Protein AF-A0A5Q2N344-F1 (afdb_monomer_lite)

Sequence (225 aa):
MRTYIKLLSLVVSLCLLLSFVGPSFAASVETHYIDGKVIKTEVLVDNESVRKVKVTENNEKTVITTYDKTSGNLEILETDNQTAEIKITNLNVQSGESTSIGVQSSFLHKEGLFFDGSYIISGSYWQIYNSNDQRKFLTLTTSNSTNLNNFKTAIDNMVERERSAIAAGGTTIVSTVVALFTTPPGLSVLLSTVTALGGTVTTGIILWNAYDYQKEADYYWGQAR

Structure (mmCIF, N/CA/C/O backbone):
data_AF-A0A5Q2N344-F1
#
_entry.id   AF-A0A5Q2N344-F1
#
loop_
_atom_site.group_PDB
_atom_site.id
_atom_site.type_symbol
_atom_site.label_atom_id
_atom_site.label_alt_id
_atom_site.label_comp_id
_atom_site.label_asym_id
_atom_site.label_entity_id
_atom_site.label_seq_id
_atom_site.pdbx_PDB_ins_code
_atom_site.Cartn_x
_atom_site.Cartn_y
_atom_site.Cartn_z
_atom_site.occupancy
_atom_site.B_iso_or_equiv
_atom_site.auth_seq_id
_atom_site.auth_comp_id
_atom_site.auth_asym_id
_atom_site.auth_atom_id
_atom_site.pdbx_PDB_model_num
ATOM 1 N N . MET A 1 1 ? 48.547 11.478 5.077 1.00 46.31 1 MET A N 1
ATOM 2 C CA . MET A 1 1 ? 47.938 12.489 4.174 1.00 46.31 1 MET A CA 1
ATOM 3 C C . MET A 1 1 ? 47.842 12.036 2.712 1.00 46.31 1 MET A C 1
ATOM 5 O O . MET A 1 1 ? 46.791 12.214 2.118 1.00 46.31 1 MET A O 1
ATOM 9 N N . ARG A 1 2 ? 48.872 11.391 2.132 1.00 37.91 2 ARG A N 1
ATOM 10 C CA . ARG A 1 2 ? 48.869 10.918 0.725 1.00 37.91 2 ARG A CA 1
ATOM 11 C C . ARG A 1 2 ? 47.814 9.853 0.363 1.00 37.91 2 ARG A C 1
ATOM 13 O O . ARG A 1 2 ? 47.466 9.739 -0.804 1.00 37.91 2 ARG A O 1
ATOM 20 N N . THR A 1 3 ? 47.303 9.084 1.324 1.00 39.47 3 THR A N 1
ATOM 21 C CA . THR A 1 3 ? 46.312 8.011 1.094 1.00 39.47 3 THR A CA 1
ATOM 22 C C . THR A 1 3 ? 44.872 8.525 0.992 1.00 39.47 3 THR A C 1
ATOM 24 O O . THR A 1 3 ? 44.122 8.059 0.142 1.00 39.47 3 THR A O 1
ATOM 27 N N . TYR A 1 4 ? 44.506 9.543 1.779 1.00 40.41 4 TYR A N 1
ATOM 28 C CA . TYR A 1 4 ? 43.165 10.148 1.753 1.00 40.41 4 TYR A CA 1
ATOM 29 C C . TYR A 1 4 ? 42.878 10.902 0.445 1.00 40.41 4 TYR A C 1
ATOM 31 O O . TYR A 1 4 ? 41.761 10.865 -0.060 1.00 40.41 4 TYR A O 1
ATOM 39 N N . ILE A 1 5 ? 43.908 11.501 -0.162 1.00 46.94 5 ILE A N 1
ATOM 40 C CA . ILE A 1 5 ? 43.804 12.176 -1.467 1.00 46.94 5 ILE A CA 1
ATOM 41 C C . ILE A 1 5 ? 43.511 11.170 -2.596 1.00 46.94 5 ILE A C 1
ATOM 43 O O . ILE A 1 5 ? 42.770 11.485 -3.524 1.00 46.94 5 ILE A O 1
ATOM 47 N N . LYS A 1 6 ? 44.024 9.933 -2.499 1.00 40.44 6 LYS A N 1
ATOM 48 C CA . LYS A 1 6 ? 43.756 8.872 -3.487 1.00 40.44 6 LYS A CA 1
ATOM 49 C C . LYS A 1 6 ? 42.326 8.327 -3.391 1.00 40.44 6 LYS A C 1
ATOM 51 O O . LYS A 1 6 ? 41.714 8.080 -4.422 1.00 40.44 6 LYS A O 1
ATOM 56 N N . LEU A 1 7 ? 41.783 8.195 -2.178 1.00 46.03 7 LEU A N 1
ATOM 57 C CA . LEU A 1 7 ? 40.389 7.786 -1.952 1.00 46.03 7 LEU A CA 1
ATOM 58 C C . LEU A 1 7 ? 39.394 8.855 -2.422 1.00 46.03 7 LEU A C 1
ATOM 60 O O . LEU A 1 7 ? 38.417 8.526 -3.086 1.00 46.03 7 LEU A O 1
ATOM 64 N N . LEU A 1 8 ? 39.681 10.133 -2.165 1.00 39.06 8 LEU A N 1
ATOM 65 C CA . LEU A 1 8 ? 38.842 11.239 -2.629 1.00 39.06 8 LEU A CA 1
ATOM 66 C C . LEU A 1 8 ? 38.840 11.355 -4.164 1.00 39.06 8 LEU A C 1
ATOM 68 O O . LEU A 1 8 ? 37.792 11.556 -4.766 1.00 39.06 8 LEU A O 1
ATOM 72 N N . SER A 1 9 ? 39.994 11.156 -4.808 1.00 44.50 9 SER A N 1
ATOM 73 C CA . SER A 1 9 ? 40.117 11.141 -6.273 1.00 44.50 9 SER A CA 1
ATOM 74 C C . SER A 1 9 ? 39.372 9.968 -6.926 1.00 44.50 9 SER A C 1
ATOM 76 O O . SER A 1 9 ? 38.828 10.139 -8.019 1.00 44.50 9 SER A O 1
ATOM 78 N N . LEU A 1 10 ? 39.293 8.814 -6.250 1.00 48.88 10 LEU A N 1
ATOM 79 C CA . LEU A 1 10 ? 38.518 7.658 -6.706 1.00 48.88 10 LEU A CA 1
ATOM 80 C C . LEU A 1 10 ? 37.009 7.936 -6.633 1.00 48.88 10 LEU A C 1
ATOM 82 O O . LEU A 1 10 ? 36.296 7.673 -7.595 1.00 48.88 10 LEU A O 1
ATOM 86 N N . VAL A 1 11 ? 36.538 8.526 -5.529 1.00 52.69 11 VAL A N 1
ATOM 87 C CA . VAL A 1 11 ? 35.120 8.883 -5.337 1.00 52.69 11 VAL A CA 1
ATOM 88 C C . VAL A 1 11 ? 34.690 9.977 -6.318 1.00 52.69 11 VAL A C 1
ATOM 90 O O . VAL A 1 11 ? 33.647 9.854 -6.950 1.00 52.69 11 VAL A O 1
ATOM 93 N N . VAL A 1 12 ? 35.516 11.005 -6.531 1.00 51.22 12 VAL A N 1
ATOM 94 C CA . VAL A 1 12 ? 35.211 12.088 -7.484 1.00 51.22 12 VAL A CA 1
ATOM 95 C C . VAL A 1 12 ? 35.264 11.600 -8.940 1.00 51.22 12 VAL A C 1
ATOM 97 O O . VAL A 1 12 ? 34.416 11.998 -9.735 1.00 51.22 12 VAL A O 1
ATOM 100 N N . SER A 1 13 ? 36.181 10.688 -9.293 1.00 48.84 13 SER A N 1
ATOM 101 C CA . SER A 1 13 ? 36.206 10.087 -10.641 1.00 48.84 13 SER A CA 1
ATOM 102 C C . SER A 1 13 ? 35.023 9.146 -10.885 1.00 48.84 13 SER A C 1
ATOM 104 O O . SER A 1 13 ? 34.501 9.111 -11.995 1.00 48.84 13 SER A O 1
ATOM 106 N N . LEU A 1 14 ? 34.560 8.425 -9.858 1.00 42.81 14 LEU A N 1
ATOM 107 C CA . LEU A 1 14 ? 33.366 7.581 -9.948 1.00 42.81 14 LEU A CA 1
ATOM 108 C C . LEU A 1 14 ? 32.094 8.427 -10.140 1.00 42.81 14 LEU A C 1
ATOM 110 O O . LEU A 1 14 ? 31.230 8.054 -10.928 1.00 42.81 14 LEU A O 1
ATOM 114 N N . CYS A 1 15 ? 32.013 9.599 -9.501 1.00 45.88 15 CYS A N 1
ATOM 115 C CA . CYS A 1 15 ? 30.905 10.539 -9.690 1.00 45.88 15 CYS A CA 1
ATOM 116 C C . CYS A 1 15 ? 30.890 11.193 -11.085 1.00 45.88 15 CYS A C 1
ATOM 118 O O . CYS A 1 15 ? 29.814 11.459 -11.616 1.00 45.88 15 CYS A O 1
ATOM 120 N N . LEU A 1 16 ? 32.058 11.432 -11.694 1.00 46.38 16 LEU A N 1
ATOM 121 C CA . LEU A 1 16 ? 32.167 12.055 -13.023 1.00 46.38 16 LEU A CA 1
ATOM 122 C C . LEU A 1 16 ? 31.938 11.075 -14.187 1.00 46.38 16 LEU A C 1
ATOM 124 O O . LEU A 1 16 ? 31.577 11.499 -15.283 1.00 46.38 16 LEU A O 1
ATOM 128 N N . LEU A 1 17 ? 32.093 9.765 -13.964 1.00 42.34 17 LEU A N 1
ATOM 129 C CA . LEU A 1 17 ? 31.757 8.737 -14.961 1.00 42.34 17 LEU A CA 1
ATOM 130 C C . LEU A 1 17 ? 30.244 8.486 -15.084 1.00 42.34 17 LEU A C 1
ATOM 132 O O . LEU A 1 17 ? 29.806 7.904 -16.071 1.00 42.34 17 LEU A O 1
ATOM 136 N N . LEU A 1 18 ? 29.439 8.967 -14.131 1.00 46.75 18 LEU A N 1
ATOM 137 C CA . LEU A 1 18 ? 27.973 8.919 -14.191 1.00 46.75 18 LEU A CA 1
ATOM 138 C C . LEU A 1 18 ? 27.357 10.129 -14.924 1.00 46.75 18 LEU A C 1
ATOM 140 O O . LEU A 1 18 ? 26.142 10.196 -15.079 1.00 46.75 18 LEU A O 1
ATOM 144 N N . SER A 1 19 ? 28.166 11.094 -15.383 1.00 37.16 19 SER A N 1
ATOM 145 C CA . SER A 1 19 ? 27.675 12.372 -15.933 1.00 37.16 19 SER A CA 1
ATOM 146 C C . SER A 1 19 ? 27.419 12.381 -17.448 1.00 37.16 19 SER A C 1
ATOM 148 O O . SER A 1 19 ? 27.020 13.411 -17.983 1.00 37.16 19 SER A O 1
ATOM 150 N N . PHE A 1 20 ? 27.620 11.263 -18.153 1.00 39.72 20 PHE A N 1
ATOM 151 C CA . PHE A 1 20 ? 27.370 11.165 -19.597 1.00 39.72 20 PHE A CA 1
ATOM 152 C C . PHE A 1 20 ? 26.535 9.933 -19.941 1.00 39.72 20 PHE A C 1
ATOM 154 O O . PHE A 1 20 ? 26.976 9.033 -20.650 1.00 39.72 20 PHE A O 1
ATOM 161 N N . VAL A 1 21 ? 25.294 9.916 -19.461 1.00 44.00 21 VAL A N 1
ATOM 162 C CA . VAL A 1 21 ? 24.236 9.116 -20.080 1.00 44.00 21 VAL A CA 1
ATOM 163 C C . VAL A 1 21 ? 23.382 10.105 -20.864 1.00 44.00 21 VAL A C 1
ATOM 165 O O . VAL A 1 21 ? 22.510 10.771 -20.313 1.00 44.00 21 VAL A O 1
ATOM 168 N N . GLY A 1 22 ? 23.687 10.275 -22.154 1.00 42.59 22 GLY A N 1
ATOM 169 C CA . GLY A 1 22 ? 22.697 10.843 -23.071 1.00 42.59 22 GLY A CA 1
ATOM 170 C C . GLY A 1 22 ? 21.424 9.992 -22.987 1.00 42.59 22 GLY A C 1
ATOM 171 O O . GLY A 1 22 ? 21.534 8.795 -22.713 1.00 42.59 22 GLY A O 1
ATOM 172 N N . PRO A 1 23 ? 20.221 10.556 -23.170 1.00 38.75 23 PRO A N 1
ATOM 173 C CA . PRO A 1 23 ? 19.001 9.794 -22.972 1.00 38.75 23 PRO A CA 1
ATOM 174 C C . PRO A 1 23 ? 18.874 8.731 -24.074 1.00 38.75 23 PRO A C 1
ATOM 176 O O . PRO A 1 23 ? 18.391 9.000 -25.171 1.00 38.75 23 PRO A O 1
ATOM 179 N N . SER A 1 24 ? 19.336 7.509 -23.803 1.00 38.34 24 SER A N 1
ATOM 180 C CA . SER A 1 24 ? 18.956 6.345 -24.592 1.00 38.34 24 SER A CA 1
ATOM 181 C C . SER A 1 24 ? 17.612 5.866 -24.058 1.00 38.34 24 SER A C 1
ATOM 183 O O . SER A 1 24 ? 17.545 5.152 -23.058 1.00 38.34 24 SER A O 1
ATOM 185 N N . PHE A 1 25 ? 16.531 6.288 -24.707 1.00 49.00 25 PHE A N 1
ATOM 186 C CA . PHE A 1 25 ? 15.179 5.802 -24.440 1.00 49.00 25 PHE A CA 1
ATOM 187 C C . PHE A 1 25 ? 15.006 4.396 -25.031 1.00 49.00 25 PHE A C 1
ATOM 189 O O . PHE A 1 25 ? 14.291 4.194 -26.008 1.00 49.00 25 PHE A O 1
ATOM 196 N N . ALA A 1 26 ? 15.719 3.423 -24.472 1.00 39.75 26 ALA A N 1
ATOM 197 C CA . ALA A 1 26 ? 15.373 2.022 -24.631 1.00 39.75 26 ALA A CA 1
ATOM 198 C C . ALA A 1 26 ? 14.472 1.644 -23.454 1.00 39.75 26 ALA A C 1
ATOM 200 O O . ALA A 1 26 ? 14.794 1.979 -22.314 1.00 39.75 26 ALA A O 1
ATOM 201 N N . ALA A 1 27 ? 13.362 0.955 -23.724 1.00 55.66 27 ALA A N 1
ATOM 202 C CA . ALA A 1 27 ? 12.597 0.287 -22.679 1.00 55.66 27 ALA A CA 1
ATOM 203 C C . ALA A 1 27 ? 13.556 -0.648 -21.925 1.00 55.66 27 ALA A C 1
ATOM 205 O O . ALA A 1 27 ? 14.014 -1.656 -22.467 1.00 55.66 27 ALA A O 1
ATOM 206 N N . SER A 1 28 ? 13.950 -0.261 -20.713 1.00 67.12 28 SER A N 1
ATOM 207 C CA . SER A 1 28 ? 14.848 -1.056 -19.887 1.00 67.12 28 SER A CA 1
ATOM 208 C C . SER A 1 28 ? 14.001 -2.038 -19.094 1.00 67.12 28 SER A C 1
ATOM 210 O O . SER A 1 28 ? 13.208 -1.627 -18.244 1.00 67.12 28 SER A O 1
ATOM 212 N N . VAL A 1 29 ? 14.161 -3.326 -19.388 1.00 77.00 29 VAL A N 1
ATOM 213 C CA . VAL A 1 29 ? 13.596 -4.402 -18.576 1.00 77.00 29 VAL A CA 1
ATOM 214 C C . VAL A 1 29 ? 14.667 -4.857 -17.599 1.00 77.00 29 VAL A C 1
ATOM 216 O O . VAL A 1 29 ? 15.696 -5.399 -18.001 1.00 77.00 29 VAL A O 1
ATOM 219 N N . GLU A 1 30 ? 14.414 -4.664 -16.314 1.00 80.00 30 GLU A N 1
ATOM 220 C CA . GLU A 1 30 ? 15.256 -5.175 -15.242 1.00 80.00 30 GLU A CA 1
ATOM 221 C C . GLU A 1 30 ? 14.558 -6.339 -14.548 1.00 80.00 30 GLU A C 1
ATOM 223 O O . GLU A 1 30 ? 13.354 -6.299 -14.297 1.00 80.00 30 GLU A O 1
ATOM 228 N N . THR A 1 31 ? 15.311 -7.395 -14.245 1.00 80.31 31 THR A N 1
ATOM 229 C CA . THR A 1 31 ? 14.807 -8.554 -13.500 1.00 80.31 31 THR A CA 1
ATOM 230 C C . THR A 1 31 ? 15.503 -8.625 -12.152 1.00 80.31 31 THR A C 1
ATOM 232 O O . THR A 1 31 ? 16.729 -8.675 -12.084 1.00 80.31 31 THR A O 1
ATOM 235 N N . HIS A 1 32 ? 14.706 -8.675 -11.094 1.00 77.00 32 HIS A N 1
ATOM 236 C CA . HIS A 1 32 ? 15.136 -8.687 -9.705 1.00 77.00 32 HIS A CA 1
ATOM 237 C C . HIS A 1 32 ? 14.619 -9.952 -9.018 1.00 77.00 32 HIS A C 1
ATOM 239 O O . HIS A 1 32 ? 13.499 -10.391 -9.274 1.00 77.00 32 HIS A O 1
ATOM 245 N N . TYR A 1 33 ? 15.433 -10.537 -8.141 1.00 79.00 33 TYR A N 1
ATOM 246 C CA . TYR A 1 33 ? 15.047 -11.684 -7.317 1.00 79.00 33 TYR A CA 1
ATOM 247 C C . TYR A 1 33 ? 14.907 -11.210 -5.876 1.00 79.00 33 TYR A C 1
ATOM 249 O O . TYR A 1 33 ? 15.901 -10.886 -5.226 1.00 79.00 33 TYR A O 1
ATOM 257 N N . ILE A 1 34 ? 13.671 -11.128 -5.395 1.00 72.06 34 ILE A N 1
ATOM 258 C CA . ILE A 1 34 ? 13.328 -10.538 -4.101 1.00 72.06 34 ILE A CA 1
ATOM 259 C C . ILE A 1 34 ? 12.459 -11.542 -3.354 1.00 72.06 34 ILE A C 1
ATOM 261 O O . ILE A 1 34 ? 11.375 -11.873 -3.815 1.00 72.06 34 ILE A O 1
ATOM 265 N N . ASP A 1 35 ? 12.943 -12.035 -2.213 1.00 72.56 35 ASP A N 1
ATOM 266 C CA . ASP A 1 35 ? 12.193 -12.947 -1.332 1.00 72.56 35 ASP A CA 1
ATOM 267 C C . ASP A 1 35 ? 11.602 -14.177 -2.059 1.00 72.56 35 ASP A C 1
ATOM 269 O O . ASP A 1 35 ? 10.444 -14.549 -1.897 1.00 72.56 35 ASP A O 1
ATOM 273 N N . GLY A 1 36 ? 12.395 -14.780 -2.954 1.00 72.88 36 GLY A N 1
ATOM 274 C CA . GLY A 1 36 ? 11.973 -15.931 -3.764 1.00 72.88 36 GLY A CA 1
ATOM 275 C C . GLY A 1 36 ? 11.044 -15.599 -4.939 1.00 72.88 36 GLY A C 1
ATOM 276 O O . GLY A 1 36 ? 10.730 -16.490 -5.725 1.00 72.88 36 GLY A O 1
ATOM 277 N N . LYS A 1 37 ? 10.649 -14.332 -5.103 1.00 77.75 37 LYS A N 1
ATOM 278 C CA . LYS A 1 37 ? 9.825 -13.838 -6.210 1.00 77.75 37 LYS A CA 1
ATOM 279 C C . LYS A 1 37 ? 10.693 -13.208 -7.300 1.00 77.75 37 LYS A C 1
ATOM 281 O O . LYS A 1 37 ? 11.698 -12.548 -7.023 1.00 77.75 37 LYS A O 1
ATOM 286 N N . VAL A 1 38 ? 10.295 -13.407 -8.552 1.00 83.19 38 VAL A N 1
ATOM 287 C CA . VAL A 1 38 ? 10.906 -12.797 -9.737 1.00 83.19 38 VAL A CA 1
ATOM 288 C C . VAL A 1 38 ? 10.118 -11.552 -10.103 1.00 83.19 38 VAL A C 1
ATOM 290 O O . VAL A 1 38 ? 8.967 -11.641 -10.531 1.00 83.19 38 VAL A O 1
ATOM 293 N N . ILE A 1 39 ? 10.759 -10.396 -9.969 1.00 82.25 39 ILE A N 1
ATOM 294 C CA . ILE A 1 39 ? 10.161 -9.088 -10.220 1.00 82.25 39 ILE A CA 1
ATOM 295 C C . ILE A 1 39 ? 10.779 -8.500 -11.468 1.00 82.25 39 ILE A C 1
ATOM 297 O O . ILE A 1 39 ? 11.980 -8.243 -11.523 1.00 82.25 39 ILE A O 1
ATOM 301 N N . LYS A 1 40 ? 9.952 -8.305 -12.487 1.00 83.50 40 LYS A N 1
ATOM 302 C CA . LYS A 1 40 ? 10.358 -7.649 -13.724 1.00 83.50 40 LYS A CA 1
ATOM 303 C C . LYS A 1 40 ? 9.821 -6.237 -13.727 1.00 83.50 40 LYS A C 1
ATOM 305 O O . LYS A 1 40 ? 8.609 -6.053 -13.660 1.00 83.50 40 LYS A O 1
ATOM 310 N N . THR A 1 41 ? 10.712 -5.270 -13.845 1.00 80.88 41 THR A N 1
ATOM 311 C CA . THR A 1 41 ? 10.364 -3.855 -13.927 1.00 80.88 41 THR A CA 1
ATOM 312 C C . THR A 1 41 ? 10.723 -3.348 -15.308 1.00 80.88 41 THR A C 1
ATOM 314 O O . THR A 1 41 ? 11.836 -3.548 -15.785 1.00 80.88 41 THR A O 1
ATOM 317 N N . GLU A 1 42 ? 9.771 -2.695 -15.953 1.00 83.50 42 GLU A N 1
ATOM 318 C CA . GLU A 1 42 ? 9.901 -2.144 -17.290 1.00 83.50 42 GLU A CA 1
ATOM 319 C C . GLU A 1 42 ? 9.442 -0.686 -17.268 1.00 83.50 42 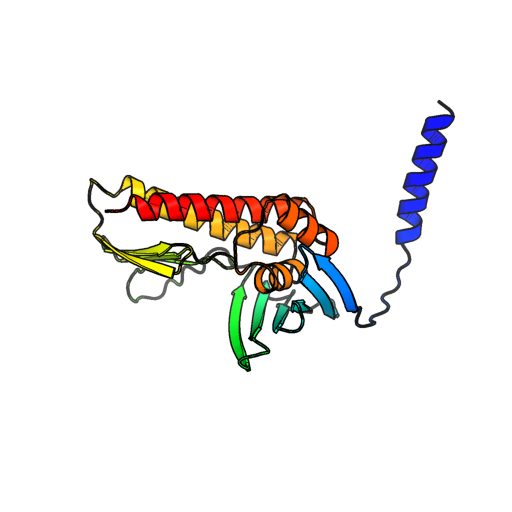GLU A C 1
ATOM 321 O O . GLU A 1 42 ? 8.297 -0.376 -16.932 1.00 83.50 42 GLU A O 1
ATOM 326 N N . VAL A 1 43 ? 10.337 0.232 -17.626 1.00 83.19 43 VAL A N 1
ATOM 327 C CA . VAL A 1 43 ? 9.961 1.633 -17.845 1.00 83.19 43 VAL A CA 1
ATOM 328 C C . VAL A 1 43 ? 9.401 1.745 -19.260 1.00 83.19 43 VAL A C 1
ATOM 330 O O . VAL A 1 43 ? 10.141 1.674 -20.237 1.00 83.19 43 VAL A O 1
ATOM 333 N N . LEU A 1 44 ? 8.080 1.898 -19.362 1.00 84.31 44 LEU A N 1
ATOM 334 C CA . LEU A 1 44 ? 7.371 1.992 -20.640 1.00 84.31 44 LEU A CA 1
ATOM 335 C C . LEU A 1 44 ? 7.496 3.391 -21.250 1.00 84.31 44 LEU A C 1
ATOM 337 O O . LEU A 1 44 ? 7.611 3.536 -22.463 1.00 84.31 44 LEU A O 1
ATOM 341 N N . VAL A 1 45 ? 7.442 4.425 -20.406 1.00 85.50 45 VAL A N 1
ATOM 342 C CA . VAL A 1 45 ? 7.582 5.833 -20.797 1.00 85.50 45 VAL A CA 1
ATOM 343 C C . VAL A 1 45 ? 8.274 6.583 -19.664 1.00 85.50 45 VAL A C 1
ATOM 345 O O . VAL A 1 45 ? 7.889 6.433 -18.508 1.00 85.50 45 VAL A O 1
ATOM 348 N N . ASP A 1 46 ? 9.249 7.431 -19.972 1.00 82.56 46 ASP A N 1
ATOM 349 C CA . ASP A 1 46 ? 9.745 8.444 -19.037 1.00 82.56 46 ASP A CA 1
ATOM 350 C C . ASP A 1 46 ? 10.147 9.691 -19.827 1.00 82.56 46 ASP A C 1
ATOM 352 O O . ASP A 1 46 ? 11.147 9.696 -20.538 1.00 82.56 46 ASP A O 1
ATOM 356 N N . ASN A 1 47 ? 9.320 10.730 -19.766 1.00 82.88 47 ASN A N 1
ATOM 357 C CA . ASN A 1 47 ? 9.570 12.019 -20.407 1.00 82.88 47 ASN A CA 1
ATOM 358 C C . ASN A 1 47 ? 9.201 13.168 -19.456 1.00 82.88 47 ASN A C 1
ATOM 360 O O . ASN A 1 47 ? 8.861 12.936 -18.297 1.00 82.88 47 ASN A O 1
ATOM 364 N N . GLU A 1 48 ? 9.290 14.418 -19.908 1.00 76.88 48 GLU A N 1
ATOM 365 C CA . GLU A 1 48 ? 9.034 15.586 -19.051 1.00 76.88 48 GLU A CA 1
ATOM 366 C C . GLU A 1 48 ? 7.601 15.649 -18.500 1.00 76.88 48 GLU A C 1
ATOM 368 O O . GLU A 1 48 ? 7.388 16.194 -17.420 1.00 76.88 48 GLU A O 1
ATOM 373 N N . SER A 1 49 ? 6.628 15.053 -19.192 1.00 81.19 49 SER A N 1
ATOM 374 C CA . SER A 1 49 ? 5.210 15.124 -18.827 1.00 81.19 49 SER A CA 1
ATOM 375 C C . SER A 1 49 ? 4.698 13.866 -18.134 1.00 81.19 49 SER A C 1
ATOM 377 O O . SER A 1 49 ? 3.829 13.957 -17.278 1.00 81.19 49 SER A O 1
ATOM 379 N N . VAL A 1 50 ? 5.211 12.685 -18.482 1.00 83.25 50 VAL A N 1
ATOM 380 C CA . VAL A 1 50 ? 4.665 11.402 -18.026 1.00 83.25 50 VAL A CA 1
ATOM 381 C C . VAL A 1 50 ? 5.783 10.426 -17.693 1.00 83.25 50 VAL A C 1
ATOM 383 O O . VAL A 1 50 ? 6.770 10.307 -18.421 1.00 83.25 50 VAL A O 1
ATOM 386 N N . ARG A 1 51 ? 5.589 9.664 -16.615 1.00 81.94 51 ARG A N 1
ATOM 387 C CA . ARG A 1 51 ? 6.331 8.431 -16.353 1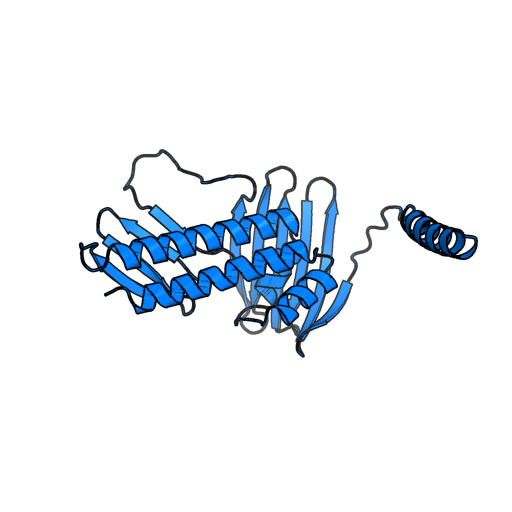.00 81.94 51 ARG A CA 1
ATOM 388 C C . ARG A 1 51 ? 5.365 7.261 -16.232 1.00 81.94 51 ARG A C 1
ATOM 390 O O . ARG A 1 51 ? 4.418 7.322 -15.458 1.00 81.94 51 ARG A O 1
ATOM 397 N N . LYS A 1 52 ? 5.612 6.194 -16.983 1.00 84.19 52 LYS A N 1
ATOM 398 C CA . LYS A 1 52 ? 4.825 4.965 -16.987 1.00 84.19 52 LYS A CA 1
ATOM 399 C C . LYS A 1 52 ? 5.739 3.777 -16.726 1.00 84.19 52 LYS A C 1
ATOM 401 O O . LYS A 1 52 ? 6.675 3.536 -17.487 1.00 84.19 52 LYS A O 1
ATOM 406 N N . VAL A 1 53 ? 5.465 3.043 -15.657 1.00 83.25 53 VAL A N 1
ATOM 407 C CA . VAL A 1 53 ? 6.249 1.879 -15.229 1.00 83.25 53 VAL A CA 1
ATOM 408 C C . VAL A 1 53 ? 5.333 0.671 -15.163 1.00 83.25 53 VAL A C 1
ATOM 410 O O . VAL A 1 53 ? 4.208 0.769 -14.684 1.00 83.25 53 VAL A O 1
ATOM 413 N N . LYS A 1 54 ? 5.819 -0.464 -15.647 1.00 84.94 54 LYS A N 1
ATOM 414 C CA . LYS A 1 54 ? 5.185 -1.767 -15.520 1.00 84.94 54 LYS A CA 1
ATOM 415 C C . LYS A 1 54 ? 6.033 -2.630 -14.602 1.00 84.94 54 LYS A C 1
ATOM 417 O O . LYS A 1 54 ? 7.234 -2.758 -14.808 1.00 84.94 54 LYS A O 1
ATOM 422 N N . VAL A 1 55 ? 5.399 -3.243 -13.617 1.00 84.06 55 VAL A N 1
ATOM 423 C CA . VAL A 1 55 ? 6.000 -4.261 -12.761 1.00 84.06 55 VAL A CA 1
ATOM 424 C C . VAL A 1 55 ? 5.230 -5.558 -12.951 1.00 84.06 55 VAL A C 1
ATOM 426 O O . VAL A 1 55 ? 4.006 -5.561 -13.054 1.00 84.06 55 VAL A O 1
ATOM 429 N N . THR A 1 56 ? 5.943 -6.668 -13.062 1.00 85.19 56 THR A N 1
ATOM 430 C CA . THR A 1 56 ? 5.372 -8.010 -13.171 1.00 85.19 56 THR A CA 1
ATOM 431 C C . THR A 1 56 ? 5.986 -8.897 -12.100 1.00 85.19 56 THR A C 1
ATOM 433 O O . THR A 1 56 ? 7.203 -9.080 -12.076 1.00 85.19 56 THR A O 1
ATOM 436 N N . GLU A 1 57 ? 5.146 -9.456 -11.236 1.00 83.38 57 GLU A N 1
ATOM 437 C CA . GLU A 1 57 ? 5.526 -10.409 -10.194 1.00 83.38 57 GLU A CA 1
ATOM 438 C C . GLU A 1 57 ? 5.237 -11.826 -10.686 1.00 83.38 57 GLU A C 1
ATOM 440 O O . GLU A 1 57 ? 4.092 -12.139 -11.001 1.00 83.38 57 GLU A O 1
ATOM 445 N N . ASN A 1 58 ? 6.266 -12.674 -10.792 1.00 83.69 58 ASN A N 1
ATOM 446 C CA . ASN A 1 58 ? 6.166 -14.098 -11.158 1.00 83.69 58 ASN A CA 1
ATOM 447 C C . ASN A 1 58 ? 5.356 -14.408 -12.440 1.00 83.69 58 ASN A C 1
ATOM 449 O O . ASN A 1 58 ? 5.001 -15.554 -12.689 1.00 83.69 58 ASN A O 1
ATOM 453 N N . ASN A 1 59 ? 5.093 -13.403 -13.282 1.00 81.12 59 ASN A N 1
ATOM 454 C CA . ASN A 1 59 ? 4.080 -13.420 -14.350 1.00 81.12 59 ASN A CA 1
ATOM 455 C C . ASN A 1 59 ? 2.628 -13.646 -13.871 1.00 81.12 59 ASN A C 1
ATOM 457 O O . ASN A 1 59 ? 1.744 -13.777 -14.713 1.00 81.12 59 ASN A O 1
ATOM 461 N N . GLU A 1 60 ? 2.364 -13.647 -12.568 1.00 83.31 60 GLU A N 1
ATOM 462 C CA . GLU A 1 60 ? 1.042 -13.848 -11.965 1.00 83.31 60 GLU A CA 1
ATOM 463 C C . GLU A 1 60 ? 0.295 -12.528 -11.790 1.00 83.31 60 GLU A C 1
ATOM 465 O O . GLU A 1 60 ? -0.885 -12.454 -12.106 1.00 83.31 60 GLU A O 1
ATOM 470 N N . LYS A 1 61 ? 0.987 -11.466 -11.368 1.00 82.75 61 LYS A N 1
ATOM 471 C CA . LYS A 1 61 ? 0.407 -10.130 -11.199 1.00 82.75 61 LYS A CA 1
ATOM 472 C C . LYS A 1 61 ? 1.164 -9.112 -12.038 1.00 82.75 61 LYS A C 1
ATOM 474 O O . LYS A 1 61 ? 2.395 -9.124 -12.098 1.00 82.75 61 LYS A O 1
ATOM 479 N N . THR A 1 62 ? 0.442 -8.223 -12.711 1.00 86.56 62 THR A N 1
ATOM 480 C CA . THR A 1 62 ? 1.007 -7.090 -13.453 1.00 86.56 62 THR A CA 1
ATOM 481 C C . THR A 1 62 ? 0.427 -5.789 -12.933 1.00 86.56 62 THR A C 1
ATOM 483 O O . THR A 1 62 ? -0.782 -5.644 -12.819 1.00 86.56 62 THR A O 1
ATOM 486 N N . VAL A 1 63 ? 1.297 -4.831 -12.632 1.00 83.81 63 VAL A N 1
ATOM 487 C CA . VAL A 1 63 ? 0.908 -3.496 -12.184 1.00 83.81 63 VAL A CA 1
ATOM 488 C C . VAL A 1 63 ? 1.520 -2.475 -13.122 1.00 83.81 63 VAL A C 1
ATOM 490 O O . VAL A 1 63 ? 2.733 -2.455 -13.325 1.00 83.81 63 VAL A O 1
ATOM 493 N N . ILE A 1 64 ? 0.686 -1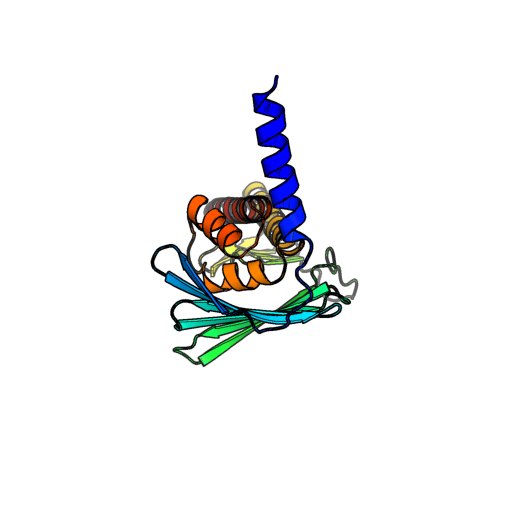.624 -13.703 1.00 84.44 64 ILE A N 1
ATOM 494 C CA . ILE A 1 64 ? 1.106 -0.512 -14.545 1.00 84.44 64 ILE A CA 1
ATOM 495 C C . ILE A 1 64 ? 0.755 0.775 -13.816 1.00 84.44 64 ILE A C 1
ATOM 497 O O . ILE A 1 64 ? -0.414 1.058 -13.586 1.00 84.44 64 ILE A O 1
ATOM 501 N N . THR A 1 65 ? 1.766 1.575 -13.501 1.00 83.50 65 THR A N 1
ATOM 502 C CA . THR A 1 65 ? 1.569 2.890 -12.896 1.00 83.50 65 THR A CA 1
ATOM 503 C C . THR A 1 65 ? 1.908 3.980 -13.895 1.00 83.50 65 THR A C 1
ATOM 505 O O . THR A 1 65 ? 3.018 4.000 -14.434 1.00 83.50 65 THR A O 1
ATOM 508 N N . THR A 1 66 ? 0.984 4.913 -14.098 1.00 84.94 66 THR A N 1
ATOM 509 C CA . THR A 1 66 ? 1.163 6.112 -14.919 1.00 84.94 66 THR A CA 1
ATOM 510 C C . THR A 1 66 ? 1.119 7.343 -14.018 1.00 84.94 66 THR A C 1
ATOM 512 O O . THR A 1 66 ? 0.116 7.588 -13.361 1.00 84.94 66 THR A O 1
ATOM 515 N N . TYR A 1 67 ? 2.190 8.132 -13.991 1.00 82.06 67 TYR A N 1
ATOM 516 C CA . TYR A 1 67 ? 2.233 9.427 -13.316 1.00 82.06 67 TYR A CA 1
ATOM 517 C C . TYR A 1 67 ? 2.343 10.547 -14.334 1.00 82.06 67 TYR A C 1
ATOM 519 O O . TYR A 1 67 ? 3.313 10.618 -15.094 1.00 82.06 67 TYR A O 1
ATOM 527 N N . ASP A 1 68 ? 1.358 11.430 -14.311 1.00 82.12 68 ASP A N 1
ATOM 528 C CA . ASP A 1 68 ? 1.392 12.705 -14.999 1.00 82.12 68 ASP A CA 1
ATOM 529 C C . ASP A 1 68 ? 2.130 13.720 -14.116 1.00 82.12 68 ASP A C 1
ATOM 531 O O . ASP A 1 68 ? 1.626 14.197 -13.097 1.00 82.12 68 ASP A O 1
ATOM 535 N N . LYS A 1 69 ? 3.355 14.052 -14.528 1.00 76.19 69 LYS A N 1
ATOM 536 C CA . LYS A 1 69 ? 4.250 14.990 -13.842 1.00 76.19 69 LYS A CA 1
ATOM 537 C C . LYS A 1 69 ? 3.710 16.421 -13.863 1.00 76.19 69 LYS A C 1
ATOM 539 O O . LYS A 1 69 ? 4.149 17.232 -13.052 1.00 76.19 69 LYS A O 1
ATOM 544 N N . THR A 1 70 ? 2.786 16.733 -14.776 1.00 78.56 70 THR A N 1
ATOM 545 C CA . THR A 1 70 ? 2.212 18.074 -14.943 1.00 78.56 70 THR A CA 1
ATOM 546 C C . THR A 1 70 ? 1.016 18.312 -14.029 1.00 78.56 70 THR A C 1
ATOM 548 O O . THR A 1 70 ? 0.895 19.397 -13.467 1.00 78.56 70 THR A O 1
ATOM 551 N N . SER A 1 71 ? 0.163 17.302 -13.840 1.00 79.31 71 SER A N 1
ATOM 552 C CA . SER A 1 71 ? -1.040 17.400 -13.000 1.00 79.31 71 SER A CA 1
ATOM 553 C C . SER A 1 71 ? -0.891 16.769 -11.611 1.00 79.31 71 SER A C 1
ATOM 555 O O . SER A 1 71 ? -1.753 16.958 -10.751 1.00 79.31 71 SER A O 1
ATOM 557 N N . GLY A 1 72 ? 0.176 15.997 -11.385 1.00 72.00 72 GLY A N 1
ATOM 558 C CA . GLY A 1 72 ? 0.365 15.217 -10.164 1.00 72.00 72 GLY A CA 1
ATOM 559 C C . GLY A 1 72 ? -0.553 13.995 -10.072 1.00 72.00 72 GLY A C 1
ATOM 560 O O . GLY A 1 72 ? -0.625 13.375 -9.009 1.00 72.00 72 GLY A O 1
ATOM 561 N N . ASN A 1 73 ? -1.267 13.655 -11.148 1.00 80.81 73 ASN A N 1
ATOM 562 C CA . ASN A 1 73 ? -2.165 12.508 -11.187 1.00 80.81 73 ASN A CA 1
ATOM 563 C C . ASN A 1 73 ? -1.382 11.202 -11.339 1.00 80.81 73 ASN A C 1
ATOM 565 O O . ASN A 1 73 ? -0.454 11.094 -12.139 1.00 80.81 73 ASN A O 1
ATOM 569 N N . LEU A 1 74 ? -1.792 10.201 -10.576 1.00 79.31 74 LEU A N 1
ATOM 570 C CA . LEU A 1 74 ? -1.233 8.866 -10.517 1.00 79.31 74 LEU A CA 1
ATOM 571 C C . LEU A 1 74 ? -2.358 7.864 -10.778 1.00 79.31 74 LEU A C 1
ATOM 573 O O . LEU A 1 74 ? -3.301 7.760 -9.999 1.00 79.31 74 LEU A O 1
ATOM 577 N N . GLU A 1 75 ? -2.243 7.125 -11.868 1.00 83.00 75 GLU A N 1
ATOM 578 C CA . GLU A 1 75 ? -3.115 6.007 -12.210 1.00 83.00 75 GLU A CA 1
ATOM 579 C C . GLU A 1 75 ? -2.361 4.703 -11.951 1.00 83.00 75 GLU A C 1
ATOM 581 O O . GLU A 1 75 ? -1.204 4.557 -12.354 1.00 83.00 75 GLU A O 1
ATOM 586 N N . ILE A 1 76 ? -3.015 3.757 -11.290 1.00 81.56 76 ILE A N 1
ATOM 587 C CA . ILE A 1 76 ? -2.504 2.419 -11.008 1.00 81.56 76 ILE A CA 1
ATOM 588 C C . ILE A 1 76 ? -3.484 1.433 -11.628 1.00 81.56 76 ILE A C 1
ATOM 590 O O . ILE A 1 76 ? -4.657 1.415 -11.265 1.00 81.56 76 ILE A O 1
ATOM 594 N N . LEU A 1 77 ? -2.999 0.617 -12.553 1.00 82.56 77 LEU A N 1
ATOM 595 C CA . LEU A 1 77 ? -3.743 -0.475 -13.159 1.00 82.56 77 LEU A CA 1
ATOM 596 C C . LEU A 1 77 ? -3.131 -1.786 -12.682 1.00 82.56 77 LEU A C 1
ATOM 598 O O . LEU A 1 77 ? -1.998 -2.113 -13.032 1.00 82.56 77 LEU A O 1
ATOM 602 N N . GLU A 1 78 ? -3.881 -2.527 -11.881 1.00 83.31 78 GLU A N 1
ATOM 603 C CA . GLU A 1 78 ? -3.533 -3.868 -11.431 1.00 83.31 78 GLU A CA 1
ATOM 604 C C . GLU A 1 78 ? -4.238 -4.893 -12.313 1.00 83.31 78 GLU A C 1
ATOM 606 O O . GLU A 1 78 ? -5.408 -4.734 -12.659 1.00 83.31 78 GLU A O 1
ATOM 611 N N . THR A 1 79 ? -3.528 -5.947 -12.685 1.00 84.44 79 THR A N 1
ATOM 612 C CA . THR A 1 79 ? -4.065 -7.087 -13.422 1.00 84.44 79 THR A CA 1
ATOM 613 C C . THR A 1 79 ? -3.588 -8.367 -12.762 1.00 84.44 79 THR A C 1
ATOM 615 O O . THR A 1 79 ? -2.381 -8.597 -12.642 1.00 84.44 79 THR A O 1
ATOM 618 N N . ASP A 1 80 ? -4.532 -9.201 -12.346 1.00 85.06 80 ASP A N 1
ATOM 619 C CA . ASP A 1 80 ? -4.265 -10.602 -12.045 1.00 85.06 80 ASP A CA 1
ATOM 620 C C . ASP A 1 80 ? -4.224 -11.357 -13.379 1.00 85.06 80 ASP A C 1
ATOM 622 O O . ASP A 1 80 ? -5.210 -11.429 -14.110 1.00 85.06 80 ASP A O 1
ATOM 626 N N . ASN A 1 81 ? -3.059 -11.881 -13.747 1.00 84.50 81 ASN A N 1
ATOM 627 C CA . ASN A 1 81 ? -2.859 -12.548 -15.030 1.00 84.50 81 ASN A CA 1
ATOM 628 C C . ASN A 1 81 ? -3.463 -13.960 -15.067 1.00 84.50 81 ASN A C 1
ATOM 630 O O . ASN A 1 81 ? -3.571 -14.536 -16.150 1.00 84.50 81 ASN A O 1
ATOM 634 N N . GLN A 1 82 ? -3.828 -14.533 -13.917 1.00 84.75 82 GLN A N 1
ATOM 635 C CA . GLN A 1 82 ? -4.486 -15.834 -13.835 1.00 84.75 82 GLN A CA 1
ATOM 636 C C . GLN A 1 82 ? -6.001 -15.695 -14.009 1.00 84.75 82 GLN A C 1
ATOM 638 O O . GLN A 1 82 ? -6.611 -16.498 -14.715 1.00 84.75 82 GLN A O 1
ATOM 643 N N . THR A 1 83 ? -6.605 -14.674 -13.398 1.00 84.88 83 THR A N 1
ATOM 644 C CA . THR A 1 83 ? -8.061 -14.439 -13.439 1.00 84.88 83 THR A CA 1
ATOM 645 C C . THR A 1 83 ? -8.490 -13.417 -14.494 1.00 84.88 83 THR A C 1
ATOM 647 O O . THR A 1 83 ? -9.671 -13.355 -14.834 1.00 84.88 83 THR A O 1
ATOM 650 N N . ALA A 1 84 ? -7.543 -12.643 -15.036 1.00 82.81 84 ALA A N 1
ATOM 651 C CA . ALA A 1 84 ? -7.767 -11.471 -15.885 1.00 82.81 84 ALA A CA 1
ATOM 652 C C . ALA A 1 84 ? -8.587 -10.352 -15.210 1.00 82.81 84 ALA A C 1
ATOM 654 O O . ALA A 1 84 ? -9.144 -9.492 -15.896 1.00 82.81 84 ALA A O 1
ATOM 655 N N . GLU A 1 85 ? -8.663 -10.343 -13.876 1.00 81.44 85 GLU A N 1
ATOM 656 C CA . GLU A 1 85 ? -9.298 -9.267 -13.119 1.00 81.44 85 GLU A CA 1
ATOM 657 C C . GLU A 1 85 ? -8.461 -7.985 -13.197 1.00 81.44 85 GLU A C 1
ATOM 659 O O . GLU A 1 85 ? -7.234 -8.024 -13.073 1.00 81.44 85 GLU A O 1
ATOM 664 N N . ILE A 1 86 ? -9.128 -6.844 -13.414 1.00 80.06 86 ILE A N 1
ATOM 665 C CA . ILE A 1 86 ? -8.489 -5.532 -13.551 1.00 80.06 86 ILE A CA 1
ATOM 666 C C . ILE A 1 86 ? -9.042 -4.578 -12.494 1.00 80.06 86 ILE A C 1
ATOM 668 O O . ILE A 1 86 ? -10.248 -4.329 -12.445 1.00 80.06 86 ILE A O 1
ATOM 672 N N . LYS A 1 87 ? -8.145 -3.976 -11.710 1.00 78.69 87 LYS A N 1
ATOM 673 C CA . LYS A 1 87 ? -8.454 -2.904 -10.756 1.00 78.69 87 LYS A CA 1
ATOM 674 C C . LYS A 1 87 ? -7.740 -1.628 -11.187 1.00 78.69 87 LYS A C 1
ATOM 676 O O . LYS A 1 87 ? -6.554 -1.660 -11.507 1.00 78.69 87 LYS A O 1
ATOM 681 N N . ILE A 1 88 ? -8.466 -0.510 -11.210 1.00 77.25 88 ILE A N 1
ATOM 682 C CA . ILE A 1 88 ? -7.919 0.803 -11.569 1.00 77.25 88 ILE A CA 1
ATOM 683 C C . ILE A 1 88 ? -8.106 1.754 -10.392 1.00 77.25 88 ILE A C 1
ATOM 685 O O . ILE A 1 88 ? -9.233 1.992 -9.957 1.00 77.25 88 ILE A O 1
ATOM 689 N N . THR A 1 89 ? -7.005 2.335 -9.928 1.00 76.06 89 THR A N 1
ATOM 690 C CA . THR A 1 89 ? -6.974 3.318 -8.844 1.00 76.06 89 THR A CA 1
ATOM 691 C C . THR A 1 89 ? -6.415 4.633 -9.377 1.00 76.06 89 THR A C 1
ATOM 693 O O . THR A 1 89 ? -5.347 4.651 -9.984 1.00 76.06 89 THR A O 1
ATOM 696 N N . ASN A 1 90 ? -7.125 5.739 -9.145 1.00 75.69 90 ASN A N 1
ATOM 697 C CA . ASN A 1 90 ? -6.709 7.082 -9.552 1.00 75.69 90 ASN A CA 1
ATOM 698 C C . ASN A 1 90 ? -6.494 7.962 -8.323 1.00 75.69 90 ASN A C 1
ATOM 700 O O . ASN A 1 90 ? -7.369 8.062 -7.465 1.00 75.69 90 ASN A O 1
ATOM 704 N N . LEU A 1 91 ? -5.339 8.612 -8.254 1.00 71.06 91 LEU A N 1
ATOM 705 C CA . LEU A 1 91 ? -4.900 9.411 -7.116 1.00 71.06 91 LEU A CA 1
ATOM 706 C C . LEU A 1 91 ? -4.312 10.726 -7.614 1.00 71.06 91 LEU A C 1
ATOM 708 O O . LEU A 1 91 ? -3.656 10.760 -8.649 1.00 71.06 91 LEU A O 1
ATOM 712 N N . ASN A 1 92 ? -4.484 11.805 -6.857 1.00 74.25 92 ASN A N 1
ATOM 713 C CA . ASN A 1 92 ? -3.719 13.027 -7.077 1.00 74.25 92 ASN A CA 1
ATOM 714 C C . ASN A 1 92 ? -2.721 13.195 -5.926 1.00 74.25 92 ASN A C 1
ATOM 716 O O . ASN A 1 92 ? -3.101 13.311 -4.762 1.00 74.25 92 ASN A O 1
ATOM 720 N N . VAL A 1 93 ? -1.433 13.157 -6.265 1.00 66.50 93 VAL A N 1
ATOM 721 C CA . VAL A 1 93 ? -0.315 13.162 -5.310 1.00 66.50 93 VAL A CA 1
ATOM 722 C C . VAL A 1 93 ? -0.004 14.583 -4.818 1.00 66.50 93 VAL A C 1
ATOM 724 O O . VAL A 1 93 ? 0.618 14.752 -3.774 1.00 66.50 93 VAL A O 1
ATOM 727 N N . GLN A 1 94 ? -0.448 15.616 -5.544 1.00 62.31 94 GLN A N 1
ATOM 728 C CA . GLN A 1 94 ? -0.202 17.027 -5.223 1.00 62.31 94 GLN A CA 1
ATOM 729 C C . GLN A 1 94 ? -1.342 17.682 -4.434 1.00 62.31 94 GLN A C 1
ATOM 731 O O . GLN A 1 94 ? -1.119 18.680 -3.748 1.00 62.31 94 GLN A O 1
ATOM 736 N N . SER A 1 95 ? -2.556 17.134 -4.479 1.00 49.19 95 SER A N 1
ATOM 737 C CA . SER A 1 95 ? -3.661 17.620 -3.663 1.00 49.19 95 SER A CA 1
ATOM 738 C C . SER A 1 95 ? -3.553 17.062 -2.243 1.00 49.19 95 SER A C 1
ATOM 740 O O . SER A 1 95 ? -4.005 15.952 -1.950 1.00 49.19 95 SER A O 1
ATOM 742 N N . GLY A 1 96 ? -2.992 17.864 -1.337 1.00 47.91 96 GLY A N 1
ATOM 743 C CA . GLY A 1 96 ? -3.396 17.799 0.064 1.00 47.91 96 GLY A CA 1
ATOM 744 C C . GLY A 1 96 ? -4.921 17.922 0.132 1.00 47.91 96 GLY A C 1
ATOM 745 O O . GLY A 1 96 ? -5.486 18.779 -0.538 1.00 47.91 96 GLY A O 1
ATOM 746 N N . GLU A 1 97 ? -5.550 16.991 0.851 1.00 43.28 97 GLU A N 1
ATOM 747 C CA . GLU A 1 97 ? -6.993 16.845 1.106 1.00 43.28 97 GLU A CA 1
ATOM 748 C C . GLU A 1 97 ? -7.937 17.645 0.185 1.00 43.28 97 GLU A C 1
ATOM 750 O O . GLU A 1 97 ? -8.204 18.826 0.407 1.00 43.28 97 GLU A O 1
ATOM 755 N N . SER A 1 98 ? -8.554 16.965 -0.790 1.00 32.38 98 SER A N 1
ATOM 756 C CA . SER A 1 98 ? -9.789 17.469 -1.400 1.00 32.38 98 SER A CA 1
ATOM 757 C C . SER A 1 98 ? -10.902 17.464 -0.350 1.00 32.38 98 SER A C 1
ATOM 759 O O . SER A 1 98 ? -11.680 16.521 -0.242 1.00 32.38 98 SER A O 1
ATOM 761 N N . THR A 1 99 ? -10.991 18.531 0.438 1.00 33.69 99 THR A N 1
ATOM 762 C CA . THR A 1 99 ? -12.243 18.917 1.084 1.00 33.69 99 THR A CA 1
ATOM 763 C C . THR A 1 99 ? -13.121 19.524 -0.002 1.00 33.69 99 THR A C 1
ATOM 765 O O . THR A 1 99 ? -13.097 20.725 -0.260 1.00 33.69 99 THR A O 1
ATOM 768 N N . SER A 1 100 ? -13.887 18.685 -0.702 1.00 28.97 100 SER A N 1
ATOM 769 C CA . SER A 1 100 ? -14.947 19.195 -1.565 1.00 28.97 100 SER A CA 1
ATOM 770 C C . SER A 1 100 ? -16.003 19.858 -0.680 1.00 28.97 100 SER A C 1
ATOM 772 O O . SER A 1 100 ? -16.848 19.192 -0.081 1.00 28.97 100 SER A O 1
ATOM 774 N N . ILE A 1 101 ? -15.945 21.186 -0.582 1.00 39.34 101 ILE A N 1
ATOM 775 C CA . ILE A 1 101 ? -17.043 22.016 -0.089 1.00 39.34 101 ILE A CA 1
ATOM 776 C C . ILE A 1 101 ? -18.129 21.971 -1.168 1.00 39.34 101 ILE A C 1
ATOM 778 O O . ILE A 1 101 ? -18.148 22.763 -2.104 1.00 39.34 101 ILE A O 1
ATOM 782 N N . GLY A 1 102 ? -19.012 20.985 -1.059 1.00 29.25 102 GLY A N 1
ATOM 783 C CA . GLY A 1 102 ? -20.197 20.823 -1.889 1.00 29.25 102 GLY A CA 1
ATOM 784 C C . GLY A 1 102 ? -21.229 20.062 -1.074 1.00 29.25 102 GLY A C 1
ATOM 785 O O . GLY A 1 102 ? -20.999 18.923 -0.691 1.00 29.25 102 GLY A O 1
ATOM 786 N N . VAL A 1 103 ? -22.320 20.732 -0.718 1.00 45.56 103 VAL A N 1
ATOM 787 C CA . VAL A 1 103 ? -23.361 20.250 0.198 1.00 45.56 103 VAL A CA 1
ATOM 788 C C . VAL A 1 103 ? -23.876 18.865 -0.213 1.00 45.56 103 VAL A C 1
ATOM 790 O O . VAL A 1 103 ? -24.630 18.778 -1.173 1.00 45.56 103 VAL A O 1
ATOM 793 N N . GLN A 1 104 ? -23.516 17.815 0.534 1.00 40.72 104 GLN A N 1
ATOM 794 C CA . GLN A 1 104 ? -24.310 16.596 0.759 1.00 40.72 104 GLN A CA 1
ATOM 795 C C . GLN A 1 104 ? -23.591 15.701 1.785 1.00 40.72 104 GLN A C 1
ATOM 797 O O . GLN A 1 104 ? -22.582 15.091 1.468 1.00 40.72 104 GLN A O 1
ATOM 802 N N . SER A 1 105 ? -24.114 15.653 3.021 1.00 43.38 105 SER A N 1
ATOM 803 C CA . SER A 1 105 ? -23.685 14.796 4.151 1.00 43.38 105 SER A CA 1
ATOM 804 C C . SER A 1 105 ? -22.182 14.794 4.487 1.00 43.38 105 SER A C 1
ATOM 806 O O . SER A 1 105 ? -21.360 14.246 3.765 1.00 43.38 105 SER A O 1
ATOM 808 N N . SER A 1 106 ? -21.818 15.368 5.635 1.00 57.66 106 SER A N 1
ATOM 809 C CA . SER A 1 106 ? -20.444 15.448 6.153 1.00 57.66 106 SER A CA 1
ATOM 810 C C . SER A 1 106 ? -19.902 14.080 6.597 1.00 57.66 106 SER A C 1
ATOM 812 O O . SER A 1 106 ? -19.739 13.830 7.794 1.00 57.66 106 SER A O 1
ATOM 814 N N . PHE A 1 107 ? -19.669 13.178 5.649 1.00 72.56 107 PHE A N 1
ATOM 815 C CA . PHE A 1 107 ? -18.951 11.937 5.891 1.00 72.56 107 PHE A CA 1
ATOM 816 C C . PHE A 1 107 ? -17.451 12.219 5.807 1.00 72.56 107 PHE A C 1
ATOM 818 O O . PHE A 1 107 ? -16.963 12.689 4.781 1.00 72.56 107 PHE A O 1
ATOM 825 N N . LEU A 1 108 ? -16.711 11.949 6.882 1.00 84.88 108 LEU A N 1
ATOM 826 C CA . LEU A 1 108 ? -15.249 11.915 6.821 1.00 84.88 108 LEU A CA 1
ATOM 827 C C . LEU A 1 108 ? -14.838 10.501 6.431 1.00 84.88 108 LEU A C 1
ATOM 829 O O . LEU A 1 108 ? -15.123 9.561 7.169 1.00 84.88 108 LEU A O 1
ATOM 833 N N . HIS A 1 109 ? -14.186 10.358 5.284 1.00 87.00 109 HIS A N 1
ATOM 834 C CA . HIS A 1 109 ? -13.702 9.082 4.771 1.00 87.00 109 HIS A CA 1
ATOM 835 C C . HIS A 1 109 ? -12.188 9.162 4.582 1.00 87.00 109 HIS A C 1
ATOM 837 O O . HIS A 1 109 ? -11.693 10.137 4.010 1.00 87.00 109 HIS A O 1
ATOM 843 N N . LYS A 1 110 ? -11.459 8.132 5.017 1.00 86.12 110 LYS A N 1
ATOM 844 C CA . LYS A 1 110 ? -10.043 7.970 4.677 1.00 86.12 110 LYS A CA 1
ATOM 845 C C . LYS A 1 110 ? -9.676 6.501 4.543 1.00 86.12 110 LYS A C 1
ATOM 847 O O . LYS A 1 110 ? -10.088 5.694 5.371 1.00 86.12 110 LYS A O 1
ATOM 852 N N . GLU A 1 111 ? -8.884 6.199 3.527 1.00 84.62 111 GLU A N 1
ATOM 853 C CA . GLU A 1 111 ? -8.461 4.855 3.140 1.00 84.62 111 GLU A CA 1
ATOM 854 C C . GLU A 1 111 ? -6.987 4.895 2.728 1.00 84.62 111 GLU A C 1
ATOM 856 O O . GLU A 1 111 ? -6.518 5.906 2.187 1.00 84.62 111 GLU A O 1
ATOM 861 N N . GLY A 1 112 ? -6.264 3.821 3.046 1.00 77.62 112 GLY A N 1
ATOM 862 C CA . GLY A 1 112 ? -4.886 3.617 2.622 1.00 77.62 112 GLY A CA 1
ATOM 863 C C . GLY A 1 112 ? -4.740 3.350 1.127 1.00 77.62 112 GLY A C 1
ATOM 864 O O . GLY A 1 112 ? -5.648 2.893 0.441 1.00 77.62 112 GLY A O 1
ATOM 865 N N . LEU A 1 113 ? -3.570 3.692 0.606 1.00 76.88 113 LEU A N 1
ATOM 866 C CA . LEU A 1 113 ? -3.211 3.547 -0.802 1.00 76.88 113 LEU A CA 1
ATOM 867 C C . LEU A 1 113 ? -2.521 2.211 -1.076 1.00 76.88 113 LEU A C 1
ATOM 869 O O . LEU A 1 113 ? -2.680 1.642 -2.154 1.00 76.88 113 LEU A O 1
ATOM 873 N N . PHE A 1 114 ? -1.713 1.753 -0.122 1.00 76.81 114 PHE A N 1
ATOM 874 C CA . PHE A 1 114 ? -0.951 0.512 -0.184 1.00 76.81 114 PHE A CA 1
ATOM 875 C C . PHE A 1 114 ? -1.397 -0.488 0.880 1.00 76.81 114 PHE A C 1
ATOM 877 O O . PHE A 1 114 ? -1.280 -1.689 0.658 1.00 76.81 114 PHE A O 1
ATOM 884 N N . PHE A 1 115 ? -1.869 -0.001 2.026 1.00 82.50 115 PHE A N 1
ATOM 885 C CA . PHE A 1 115 ? -2.331 -0.812 3.147 1.00 82.50 115 PHE A CA 1
ATOM 886 C C . PHE A 1 115 ? -3.838 -0.609 3.379 1.00 82.50 115 PHE A C 1
ATOM 888 O O . PHE A 1 115 ? -4.329 0.512 3.330 1.00 82.50 115 PHE A O 1
ATOM 895 N N . ASP A 1 116 ? -4.577 -1.688 3.647 1.00 80.81 116 ASP A N 1
ATOM 896 C CA . ASP A 1 116 ? -6.049 -1.726 3.526 1.00 80.81 116 ASP A CA 1
ATOM 897 C C . ASP A 1 116 ? -6.847 -1.056 4.672 1.00 80.81 116 ASP A C 1
ATOM 899 O O . ASP A 1 116 ? -8.076 -1.125 4.725 1.00 80.81 116 ASP A O 1
ATOM 903 N N . GLY A 1 117 ? -6.190 -0.398 5.629 1.00 84.88 117 GLY A N 1
ATOM 904 C CA . GLY A 1 117 ? -6.867 0.283 6.732 1.00 84.88 117 GLY A CA 1
ATOM 905 C C . GLY A 1 117 ? -7.707 1.483 6.275 1.00 84.88 117 GLY A C 1
ATOM 906 O O . GLY A 1 117 ? -7.227 2.365 5.558 1.00 84.88 117 GLY A O 1
ATOM 907 N N . SER A 1 118 ? -8.953 1.577 6.754 1.00 90.75 118 SER A N 1
ATOM 908 C CA . SER A 1 118 ? -9.834 2.707 6.428 1.00 90.75 118 SER A CA 1
ATOM 909 C C . SER A 1 118 ? -10.891 3.019 7.493 1.00 90.75 118 SER A C 1
ATOM 911 O O . SER A 1 118 ? -11.203 2.208 8.375 1.00 90.75 118 SER A O 1
ATOM 913 N N . TYR A 1 119 ? -11.460 4.226 7.421 1.00 93.00 119 TYR A N 1
ATOM 914 C CA . TYR A 1 119 ? -12.619 4.637 8.212 1.00 93.00 119 TYR A CA 1
ATOM 915 C C . TYR A 1 119 ? -13.616 5.488 7.423 1.00 93.00 119 TYR A C 1
ATOM 917 O O . TYR A 1 119 ? -13.257 6.239 6.518 1.00 93.00 119 TYR A O 1
ATOM 925 N N . ILE A 1 120 ? -14.874 5.440 7.866 1.00 93.19 120 ILE A N 1
ATOM 926 C CA . ILE A 1 120 ? -15.957 6.345 7.480 1.00 93.19 120 ILE A CA 1
ATOM 927 C C . ILE A 1 120 ? -16.646 6.835 8.756 1.00 93.19 120 ILE A C 1
ATOM 929 O O . ILE A 1 120 ? -17.058 6.031 9.594 1.00 93.19 120 ILE A O 1
ATOM 933 N N . ILE A 1 121 ? -16.782 8.150 8.915 1.00 91.56 121 ILE A N 1
ATOM 934 C CA . ILE A 1 121 ? -17.387 8.785 10.091 1.00 91.56 121 ILE A CA 1
ATOM 935 C C . ILE A 1 121 ? -18.566 9.645 9.651 1.00 91.56 121 ILE A C 1
ATOM 937 O O . ILE A 1 121 ? -18.429 10.489 8.769 1.00 91.56 121 ILE A O 1
ATOM 941 N N . SER A 1 122 ? -19.704 9.471 10.319 1.00 90.56 122 SER A N 1
ATOM 942 C CA . SER A 1 122 ? -20.930 10.247 10.134 1.00 90.56 122 SER A CA 1
ATOM 943 C C . SER A 1 122 ? -21.494 10.682 11.482 1.00 90.56 122 SER A C 1
ATOM 945 O O . SER A 1 122 ? -22.250 9.945 12.121 1.00 90.56 122 SER A O 1
ATOM 947 N N . GLY A 1 123 ? -21.130 11.876 11.947 1.00 87.25 123 GLY A N 1
ATOM 948 C CA . GLY A 1 123 ? -21.480 12.313 13.301 1.00 87.25 123 GLY A CA 1
ATOM 949 C C . GLY A 1 123 ? -20.855 11.387 14.349 1.00 87.25 123 GLY A C 1
ATOM 950 O O . GLY A 1 123 ? -19.635 11.311 14.452 1.00 87.25 123 GLY A O 1
ATOM 951 N N . SER A 1 124 ? -21.679 10.671 15.119 1.00 90.12 124 SER A N 1
ATOM 952 C CA . SER A 1 124 ? -21.214 9.666 16.085 1.00 90.12 124 SER A CA 1
ATOM 953 C C . SER A 1 124 ? -21.104 8.254 15.508 1.00 90.12 124 SER A C 1
ATOM 955 O O . SER A 1 124 ? -20.662 7.363 16.223 1.00 90.12 124 SER A O 1
ATOM 957 N N . TYR A 1 125 ? -21.496 8.009 14.258 1.00 92.75 125 TYR A N 1
ATOM 958 C CA . TYR A 1 125 ? -21.406 6.683 13.649 1.00 92.75 125 TYR A CA 1
ATOM 959 C C . TYR A 1 125 ? -20.056 6.488 12.973 1.00 92.75 125 TYR A C 1
ATOM 961 O O . TYR A 1 125 ? -19.602 7.345 12.219 1.00 92.75 125 TYR A O 1
ATOM 969 N N . TRP A 1 126 ? -19.444 5.344 13.244 1.00 95.19 126 TRP A N 1
ATOM 970 C CA . TRP A 1 126 ? -18.145 4.940 12.740 1.00 95.19 126 TRP A CA 1
ATOM 971 C C . TRP A 1 126 ? -18.273 3.619 12.004 1.00 95.19 126 TRP A C 1
ATOM 973 O O . TRP A 1 126 ? -18.890 2.672 12.492 1.00 95.19 126 TRP A O 1
ATOM 983 N N . GLN A 1 127 ? -17.626 3.549 10.855 1.00 95.69 127 GLN A N 1
ATOM 984 C CA . GLN A 1 127 ? -17.375 2.325 10.125 1.00 95.69 127 GLN A CA 1
ATOM 985 C C . GLN A 1 127 ? -15.867 2.220 9.944 1.00 95.69 127 GLN A C 1
ATOM 987 O O . GLN A 1 127 ? -15.263 3.113 9.361 1.00 95.69 127 GLN A O 1
ATOM 992 N N . ILE A 1 128 ? -15.260 1.175 10.497 1.00 95.88 128 ILE A N 1
ATOM 993 C CA . ILE A 1 128 ? -13.804 0.991 10.489 1.00 95.88 128 ILE A CA 1
ATOM 994 C C . ILE A 1 128 ? -13.440 -0.363 9.885 1.00 95.88 128 ILE A C 1
ATOM 996 O O . ILE A 1 128 ? -14.119 -1.362 10.156 1.00 95.88 128 ILE A O 1
ATOM 1000 N N . TYR A 1 129 ? -12.363 -0.384 9.105 1.00 94.38 129 TYR A N 1
ATOM 1001 C CA . TYR A 1 129 ? -11.819 -1.563 8.435 1.00 94.38 129 TYR A CA 1
ATOM 1002 C C . TYR A 1 129 ? -10.373 -1.788 8.872 1.00 94.38 129 TYR A C 1
ATOM 1004 O O . TYR A 1 129 ? -9.595 -0.837 8.954 1.00 94.38 129 TYR A O 1
ATOM 1012 N N . ASN A 1 130 ? -10.027 -3.031 9.197 1.00 91.94 130 ASN A N 1
ATOM 1013 C CA . ASN A 1 130 ? -8.643 -3.416 9.479 1.00 91.94 130 ASN A CA 1
ATOM 1014 C C . ASN A 1 130 ? -7.932 -3.914 8.209 1.00 91.94 130 ASN A C 1
ATOM 1016 O O . ASN A 1 130 ? -8.554 -4.050 7.160 1.00 91.94 130 ASN A O 1
ATOM 1020 N N . SER A 1 131 ? -6.650 -4.260 8.330 1.00 88.06 131 SER A N 1
ATOM 1021 C CA . SER A 1 131 ? -5.828 -4.812 7.238 1.00 88.06 131 SER A CA 1
ATOM 1022 C C . SER A 1 131 ? -6.326 -6.129 6.630 1.00 88.06 131 SER A C 1
ATOM 1024 O O . SER A 1 131 ? -5.810 -6.560 5.609 1.00 88.06 131 SER A O 1
ATOM 1026 N N . ASN A 1 132 ? -7.303 -6.795 7.251 1.00 85.44 132 ASN A N 1
ATOM 1027 C CA . ASN A 1 132 ? -7.900 -8.035 6.748 1.00 85.44 132 ASN A CA 1
ATOM 1028 C C . ASN A 1 132 ? -9.298 -7.795 6.155 1.00 85.44 132 ASN A C 1
ATOM 1030 O O . ASN A 1 132 ? -10.103 -8.726 6.103 1.00 85.44 132 ASN A O 1
ATOM 1034 N N . ASP A 1 133 ? -9.619 -6.543 5.815 1.00 83.56 133 ASP A N 1
ATOM 1035 C CA . ASP A 1 133 ? -10.926 -6.101 5.313 1.00 83.56 133 ASP A CA 1
ATOM 1036 C C . ASP A 1 133 ? -12.100 -6.445 6.261 1.00 83.56 133 ASP A C 1
ATOM 1038 O O . ASP A 1 133 ? -13.266 -6.591 5.884 1.00 83.56 133 ASP A O 1
ATOM 1042 N N . GLN A 1 134 ? -11.813 -6.593 7.560 1.00 91.12 134 GLN A N 1
ATOM 1043 C CA . GLN A 1 134 ? -12.846 -6.835 8.559 1.00 91.12 134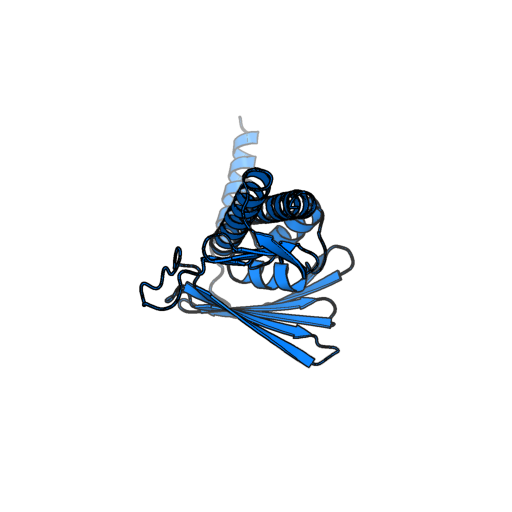 GLN A CA 1
ATOM 1044 C C . GLN A 1 134 ? -13.464 -5.520 9.010 1.00 91.12 134 GLN A C 1
ATOM 1046 O O . GLN A 1 134 ? -12.800 -4.607 9.506 1.00 91.12 134 GLN A O 1
ATOM 1051 N N . ARG A 1 135 ? -14.789 -5.475 8.924 1.00 94.56 135 ARG A N 1
ATOM 1052 C CA . ARG A 1 135 ? -15.602 -4.295 9.200 1.00 94.56 135 ARG A CA 1
ATOM 1053 C C . ARG A 1 135 ? -16.188 -4.296 10.611 1.00 94.56 135 ARG A C 1
ATOM 1055 O O . ARG A 1 135 ? -16.749 -5.300 11.051 1.00 94.56 135 ARG A O 1
ATOM 1062 N N . LYS A 1 136 ? -16.202 -3.130 11.264 1.00 95.38 136 LYS A N 1
ATOM 1063 C CA . LYS A 1 136 ? -17.046 -2.847 12.441 1.00 95.38 136 LYS A CA 1
ATOM 1064 C C . LYS A 1 136 ? -17.890 -1.599 12.228 1.00 95.38 136 LYS A C 1
ATOM 1066 O O . LYS A 1 136 ? -17.394 -0.606 11.705 1.00 95.38 136 LYS A O 1
ATOM 1071 N N . PHE A 1 137 ? -19.136 -1.651 12.695 1.00 95.81 137 PHE A N 1
ATOM 1072 C CA . PHE A 1 137 ? -19.999 -0.481 12.847 1.00 95.81 137 PHE A CA 1
ATOM 1073 C C . PHE A 1 137 ? -20.107 -0.147 14.325 1.00 95.81 137 PHE A C 1
ATOM 1075 O O . PHE A 1 137 ? -20.502 -0.997 15.122 1.00 95.81 137 PHE A O 1
ATOM 1082 N N . LEU A 1 138 ? -19.736 1.071 14.689 1.00 94.44 138 LEU A N 1
ATOM 1083 C CA . LEU A 1 138 ? -19.668 1.515 16.072 1.00 94.44 138 LEU A CA 1
ATOM 1084 C C . LEU A 1 138 ? -20.354 2.869 16.209 1.00 94.44 138 LEU A C 1
ATOM 1086 O O . LEU A 1 138 ? -20.341 3.692 15.295 1.00 94.44 138 LEU A O 1
ATOM 1090 N N . THR A 1 139 ? -20.934 3.112 17.376 1.00 94.50 139 THR A N 1
ATOM 1091 C CA . THR A 1 139 ? -21.348 4.453 17.781 1.00 94.50 139 THR A CA 1
ATOM 1092 C C . THR A 1 139 ? -20.326 4.973 18.783 1.00 94.50 139 THR A C 1
ATOM 1094 O O . THR A 1 139 ? -19.935 4.258 19.707 1.00 94.50 139 THR A O 1
ATOM 1097 N N . LEU A 1 140 ? -19.877 6.209 18.587 1.00 91.50 140 LEU A N 1
ATOM 1098 C CA . LEU A 1 140 ? -18.951 6.899 19.466 1.00 91.50 140 LEU A CA 1
ATOM 1099 C C . LEU A 1 140 ? -19.592 7.073 20.842 1.00 91.50 140 LEU A C 1
ATOM 1101 O O . LEU A 1 140 ? -20.641 7.705 20.984 1.00 91.50 140 LEU A O 1
ATOM 1105 N N . THR A 1 141 ? -18.925 6.545 21.854 1.00 93.06 141 THR A N 1
ATOM 1106 C CA . THR A 1 141 ? -19.271 6.697 23.263 1.00 93.06 141 THR A CA 1
ATOM 1107 C C . THR A 1 141 ? -18.047 7.176 24.034 1.00 93.06 141 THR A C 1
ATOM 1109 O O . THR A 1 141 ? -16.920 7.179 23.539 1.00 93.06 141 THR A O 1
ATOM 1112 N N . THR A 1 142 ? -18.239 7.562 25.292 1.00 91.00 142 THR A N 1
ATOM 1113 C CA . THR A 1 142 ? -17.122 7.905 26.180 1.00 91.00 142 THR A CA 1
ATOM 1114 C C . THR A 1 142 ? -16.195 6.719 26.462 1.00 91.00 142 THR A C 1
ATOM 1116 O O . THR A 1 142 ? -15.030 6.942 26.772 1.00 91.00 142 THR A O 1
ATOM 1119 N N . SER A 1 143 ? -16.674 5.473 26.341 1.00 90.56 143 SER A N 1
ATOM 1120 C CA . SER A 1 143 ? -15.880 4.269 26.617 1.00 90.56 143 SER A CA 1
ATOM 1121 C C . SER A 1 143 ? -14.974 3.852 25.459 1.00 90.56 143 SER A C 1
ATOM 1123 O O . SER A 1 143 ? -13.954 3.212 25.702 1.00 90.56 143 SER A O 1
ATOM 1125 N N . ASN A 1 144 ? -15.324 4.197 24.216 1.00 93.12 144 ASN A N 1
ATOM 1126 C CA . ASN A 1 144 ? -14.561 3.806 23.027 1.00 93.12 144 ASN A CA 1
ATOM 1127 C C . ASN A 1 144 ? -13.915 4.979 22.278 1.00 93.12 144 ASN A C 1
ATOM 1129 O O . ASN A 1 144 ? -13.142 4.744 21.348 1.00 93.12 144 ASN A O 1
ATOM 1133 N N . SER A 1 145 ? -14.167 6.222 22.703 1.00 93.38 145 SER A N 1
ATOM 1134 C CA . SER A 1 145 ? -13.656 7.430 22.048 1.00 93.38 145 SER A CA 1
ATOM 1135 C C . SER A 1 145 ? -12.140 7.434 21.890 1.00 93.38 145 SER A C 1
ATOM 1137 O O . SER A 1 145 ? -11.648 7.742 20.809 1.00 93.38 145 SER A O 1
ATOM 1139 N N . THR A 1 146 ? -11.390 7.046 22.923 1.00 95.94 146 THR A N 1
ATOM 1140 C CA . THR A 1 146 ? -9.924 6.981 22.860 1.00 95.94 146 THR A CA 1
ATOM 1141 C C . THR A 1 146 ? -9.455 5.995 21.793 1.00 95.94 146 THR A C 1
ATOM 1143 O O . THR A 1 146 ? -8.627 6.350 20.962 1.00 95.94 146 THR A O 1
ATOM 1146 N N . ASN A 1 147 ? -10.020 4.784 21.759 1.00 96.50 147 ASN A N 1
ATOM 1147 C CA . ASN A 1 147 ? -9.627 3.765 20.782 1.00 96.50 147 ASN A CA 1
ATOM 1148 C C . ASN A 1 147 ? -10.005 4.177 19.355 1.00 96.50 147 ASN A C 1
ATOM 1150 O O . ASN A 1 147 ? -9.196 4.010 18.449 1.00 96.50 147 ASN A O 1
ATOM 1154 N N . LEU A 1 148 ? -11.189 4.762 19.153 1.00 95.50 148 LEU A N 1
ATOM 1155 C CA . LEU A 1 148 ? -11.623 5.252 17.841 1.00 95.50 148 LEU A CA 1
ATOM 1156 C C . LEU A 1 148 ? -10.770 6.428 17.345 1.00 95.50 148 LEU A C 1
ATOM 1158 O O . LEU A 1 148 ? -10.380 6.461 16.181 1.00 95.50 148 LEU A O 1
ATOM 1162 N N . ASN A 1 149 ? -10.419 7.370 18.222 1.00 95.56 149 ASN A N 1
ATOM 1163 C CA . ASN A 1 149 ? -9.565 8.501 17.857 1.00 95.56 149 ASN A CA 1
ATOM 1164 C C . ASN A 1 149 ? -8.111 8.077 17.604 1.00 95.56 149 ASN A C 1
ATOM 1166 O O . ASN A 1 149 ? -7.472 8.601 16.690 1.00 95.56 149 ASN A O 1
ATOM 1170 N N . ASN A 1 150 ? -7.595 7.110 18.365 1.00 97.06 150 ASN A N 1
ATOM 1171 C CA . ASN A 1 150 ? -6.273 6.541 18.120 1.00 97.06 150 ASN A CA 1
ATOM 1172 C C . ASN A 1 150 ? -6.249 5.736 16.816 1.00 97.06 150 ASN A C 1
ATOM 1174 O O . ASN A 1 150 ? -5.320 5.901 16.031 1.00 97.06 150 ASN A O 1
ATOM 1178 N N . PHE A 1 151 ? -7.298 4.953 16.537 1.00 96.75 151 PHE A N 1
ATOM 1179 C CA . PHE A 1 151 ? -7.486 4.286 15.247 1.00 96.75 151 PHE A CA 1
ATOM 1180 C C . PHE A 1 151 ? -7.458 5.297 14.097 1.00 96.75 151 PHE A C 1
ATOM 1182 O O . PHE A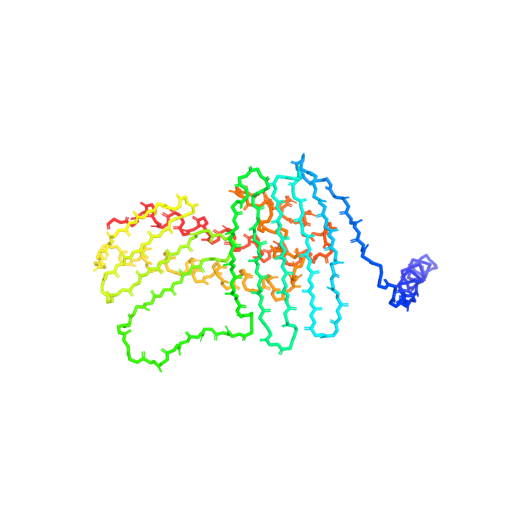 1 151 ? -6.674 5.155 13.163 1.00 96.75 151 PHE A O 1
ATOM 1189 N N . LYS A 1 152 ? -8.254 6.370 14.199 1.00 95.44 152 LYS A N 1
ATOM 1190 C CA . LYS A 1 152 ? -8.281 7.454 13.210 1.00 95.44 152 LYS A CA 1
ATOM 1191 C C . LYS A 1 152 ? -6.893 8.056 12.990 1.00 95.44 152 LYS A C 1
ATOM 1193 O O . LYS A 1 152 ? -6.480 8.228 11.851 1.00 95.44 152 LYS A O 1
ATOM 1198 N N . THR A 1 153 ? -6.182 8.363 14.073 1.00 95.94 153 THR A N 1
ATOM 1199 C CA . THR A 1 153 ? -4.838 8.956 14.020 1.00 95.94 153 THR A CA 1
ATOM 1200 C C . THR A 1 153 ? -3.838 8.018 13.348 1.00 95.94 153 THR A C 1
ATOM 1202 O O . THR A 1 153 ? -3.028 8.469 12.543 1.00 95.94 153 THR A O 1
ATOM 1205 N N . ALA A 1 154 ? -3.913 6.716 13.633 1.00 96.25 154 ALA A N 1
ATOM 1206 C CA . ALA A 1 154 ? -3.079 5.711 12.987 1.00 96.25 154 ALA A CA 1
ATOM 1207 C C . ALA A 1 154 ? -3.346 5.655 11.472 1.00 96.25 154 ALA A C 1
ATOM 1209 O O . ALA A 1 154 ? -2.402 5.756 10.694 1.00 96.25 154 ALA A O 1
ATOM 1210 N N . ILE A 1 155 ? -4.614 5.619 11.041 1.00 94.12 155 ILE A N 1
ATOM 1211 C CA . ILE A 1 155 ? -4.971 5.670 9.610 1.00 94.12 155 ILE A CA 1
ATOM 1212 C C . ILE A 1 155 ? -4.518 6.984 8.958 1.00 94.12 155 ILE A C 1
ATOM 1214 O O . ILE A 1 155 ? -3.939 6.967 7.875 1.00 94.12 155 ILE A O 1
ATOM 1218 N N . ASP A 1 156 ? -4.727 8.129 9.613 1.00 91.88 156 ASP A N 1
ATOM 1219 C CA . ASP A 1 156 ? -4.289 9.429 9.094 1.00 91.88 156 ASP A CA 1
ATOM 1220 C C . ASP A 1 156 ? -2.768 9.472 8.883 1.00 91.88 156 ASP A C 1
ATOM 1222 O O . ASP A 1 156 ? -2.303 9.908 7.829 1.00 91.88 156 ASP A O 1
ATOM 1226 N N . ASN A 1 157 ? -1.998 8.990 9.862 1.00 93.44 157 ASN A N 1
ATOM 1227 C CA . ASN A 1 157 ? -0.542 8.935 9.784 1.00 93.44 157 ASN A CA 1
ATOM 1228 C C . ASN A 1 157 ? -0.062 7.932 8.733 1.00 93.44 157 ASN A C 1
ATOM 1230 O O . ASN A 1 157 ? 0.879 8.232 8.002 1.00 93.44 157 ASN A O 1
ATOM 1234 N N . MET A 1 158 ? -0.701 6.765 8.636 1.00 92.44 158 MET A N 1
ATOM 1235 C CA . MET A 1 158 ? -0.408 5.768 7.610 1.00 92.44 158 MET A CA 1
ATOM 1236 C C . MET A 1 158 ? -0.532 6.380 6.215 1.00 92.44 158 MET A C 1
ATOM 1238 O O . MET A 1 158 ? 0.454 6.419 5.482 1.00 92.44 158 MET A O 1
ATOM 1242 N N . VAL A 1 159 ? -1.700 6.941 5.891 1.00 86.69 159 VAL A N 1
ATOM 1243 C CA . VAL A 1 159 ? -1.989 7.549 4.582 1.00 86.69 159 VAL A CA 1
ATOM 1244 C C . VAL A 1 159 ? -1.009 8.677 4.265 1.00 86.69 159 VAL A C 1
ATOM 1246 O O . VAL A 1 159 ? -0.527 8.802 3.139 1.00 86.69 159 VAL A O 1
ATOM 1249 N N . GLU A 1 160 ? -0.661 9.495 5.258 1.00 85.94 160 GLU A N 1
ATOM 1250 C CA . GLU A 1 160 ? 0.317 10.569 5.083 1.00 85.94 160 GLU A CA 1
ATOM 1251 C C . GLU A 1 160 ? 1.722 10.036 4.757 1.00 85.94 160 GLU A C 1
ATOM 1253 O O . GLU A 1 160 ? 2.440 10.590 3.915 1.00 85.94 160 GLU A O 1
ATOM 1258 N N . ARG A 1 161 ? 2.128 8.927 5.383 1.00 85.50 161 ARG A N 1
ATOM 1259 C CA . ARG A 1 161 ? 3.400 8.266 5.072 1.00 85.50 161 ARG A CA 1
ATOM 1260 C C . ARG A 1 161 ? 3.381 7.608 3.699 1.00 85.50 161 ARG A C 1
ATOM 1262 O O . ARG A 1 161 ? 4.369 7.737 2.981 1.00 85.50 161 ARG A O 1
ATOM 1269 N N . GLU A 1 162 ? 2.284 6.987 3.283 1.00 82.12 162 GLU A N 1
ATOM 1270 C CA . GLU A 1 162 ? 2.155 6.452 1.922 1.00 82.12 162 GLU A CA 1
ATOM 1271 C C . GLU A 1 162 ? 2.299 7.563 0.877 1.00 82.12 162 GLU A C 1
ATOM 1273 O O . GLU A 1 162 ? 3.106 7.444 -0.044 1.00 82.12 162 GLU A O 1
ATOM 1278 N N . ARG A 1 163 ? 1.622 8.702 1.066 1.00 78.81 163 ARG A N 1
ATOM 1279 C CA . ARG A 1 163 ? 1.761 9.879 0.190 1.00 78.81 163 ARG A CA 1
ATOM 1280 C C . ARG A 1 163 ? 3.187 10.418 0.166 1.00 78.81 163 ARG A C 1
ATOM 1282 O O . ARG A 1 163 ? 3.721 10.693 -0.907 1.00 78.81 163 ARG A O 1
ATOM 1289 N N . SER A 1 164 ? 3.830 10.507 1.328 1.00 77.56 164 SER A N 1
ATOM 1290 C CA . SER A 1 164 ? 5.237 10.911 1.437 1.00 77.56 164 SER A CA 1
ATOM 1291 C C . SER A 1 164 ? 6.169 9.952 0.688 1.00 77.56 164 SER A C 1
ATOM 1293 O O . SER A 1 164 ? 7.125 10.388 0.049 1.00 77.56 164 SER A O 1
ATOM 1295 N N . ALA A 1 165 ? 5.893 8.646 0.732 1.00 77.69 165 ALA A N 1
ATOM 1296 C CA . ALA A 1 165 ? 6.660 7.646 0.001 1.00 77.69 165 ALA A CA 1
ATOM 1297 C C . ALA A 1 165 ? 6.460 7.757 -1.513 1.00 77.69 165 ALA A C 1
ATOM 1299 O O . ALA A 1 165 ? 7.428 7.640 -2.261 1.00 77.69 165 ALA A O 1
ATOM 1300 N N . ILE A 1 166 ? 5.237 8.034 -1.969 1.00 74.88 166 ILE A N 1
ATOM 1301 C CA . ILE A 1 166 ? 4.953 8.297 -3.385 1.00 74.88 166 ILE A CA 1
ATOM 1302 C C . ILE A 1 166 ? 5.702 9.547 -3.846 1.00 74.88 166 ILE A C 1
ATOM 1304 O O . ILE A 1 166 ? 6.357 9.517 -4.885 1.00 74.88 166 ILE A O 1
ATOM 1308 N N . ALA A 1 167 ? 5.665 10.624 -3.060 1.00 71.31 167 ALA A N 1
ATOM 1309 C CA . ALA A 1 167 ? 6.377 11.857 -3.374 1.00 71.31 167 ALA A CA 1
ATOM 1310 C C . ALA A 1 167 ? 7.902 11.649 -3.445 1.00 71.31 167 ALA A C 1
ATOM 1312 O O . ALA A 1 167 ? 8.563 12.231 -4.302 1.00 71.31 167 ALA A O 1
ATOM 1313 N N . ALA A 1 168 ? 8.462 10.804 -2.573 1.00 68.31 168 ALA A N 1
ATOM 1314 C CA . ALA A 1 168 ? 9.897 10.527 -2.530 1.00 68.31 168 ALA A CA 1
ATOM 1315 C C . ALA A 1 168 ? 10.370 9.498 -3.577 1.00 68.31 168 ALA A C 1
ATOM 1317 O O . ALA A 1 168 ? 11.486 9.614 -4.084 1.00 68.31 168 ALA A O 1
ATOM 1318 N N . GLY A 1 169 ? 9.553 8.485 -3.882 1.00 67.62 169 GLY A N 1
ATOM 1319 C CA . GLY A 1 169 ? 9.926 7.327 -4.704 1.00 67.62 169 GLY A CA 1
ATOM 1320 C C . GLY A 1 169 ? 9.316 7.279 -6.104 1.00 67.62 169 GLY A C 1
ATOM 1321 O O . GLY A 1 169 ? 9.807 6.548 -6.966 1.00 67.62 169 GLY A O 1
ATOM 1322 N N . GLY A 1 170 ? 8.250 8.037 -6.354 1.00 72.62 170 GLY A N 1
ATOM 1323 C CA . GLY A 1 170 ? 7.553 8.085 -7.636 1.00 72.62 170 GLY A CA 1
ATOM 1324 C C . GLY A 1 170 ? 6.899 6.762 -8.060 1.00 72.62 170 GLY A C 1
ATOM 1325 O O . GLY A 1 170 ? 6.609 5.872 -7.258 1.00 72.62 170 GLY A O 1
ATOM 1326 N N . THR A 1 171 ? 6.668 6.626 -9.368 1.00 68.31 171 THR A N 1
ATOM 1327 C CA . THR A 1 171 ? 5.918 5.511 -9.983 1.00 68.31 171 THR A CA 1
ATOM 1328 C C . THR A 1 171 ? 6.541 4.141 -9.791 1.00 68.31 171 THR A C 1
ATOM 1330 O O . THR A 1 171 ? 5.823 3.140 -9.787 1.00 68.31 171 THR A O 1
ATOM 1333 N N . THR A 1 172 ? 7.870 4.069 -9.685 1.00 66.62 172 THR A N 1
ATOM 1334 C CA . THR A 1 172 ? 8.550 2.783 -9.527 1.00 66.62 172 THR A CA 1
ATOM 1335 C C . THR A 1 172 ? 8.165 2.150 -8.195 1.00 66.62 172 THR A C 1
ATOM 1337 O O . THR A 1 172 ? 7.847 0.966 -8.156 1.00 66.62 172 THR A O 1
ATOM 1340 N N . ILE A 1 173 ? 8.090 2.944 -7.125 1.00 70.88 173 ILE A N 1
ATOM 1341 C CA . ILE A 1 173 ? 7.735 2.456 -5.790 1.00 70.88 173 ILE A CA 1
ATOM 1342 C C . ILE A 1 173 ? 6.267 2.072 -5.694 1.00 70.88 173 ILE A C 1
ATOM 1344 O O . ILE A 1 173 ? 5.970 0.999 -5.181 1.00 70.88 173 ILE A O 1
ATOM 1348 N N . VAL A 1 174 ? 5.371 2.876 -6.266 1.00 70.88 174 VAL A N 1
ATOM 1349 C CA . VAL A 1 174 ? 3.937 2.552 -6.345 1.00 70.88 174 VAL A CA 1
ATOM 1350 C C . VAL A 1 174 ? 3.719 1.195 -7.014 1.00 70.88 174 VAL A C 1
ATOM 1352 O O . VAL A 1 174 ? 3.136 0.298 -6.412 1.00 70.88 174 VAL A O 1
ATOM 1355 N N . SER A 1 175 ? 4.255 1.018 -8.228 1.00 65.88 175 SER A N 1
ATOM 1356 C CA . SER A 1 175 ? 4.083 -0.224 -9.001 1.00 65.88 175 SER A CA 1
ATOM 1357 C C . SER A 1 175 ? 4.606 -1.439 -8.242 1.00 65.88 175 SER A C 1
ATOM 1359 O O . SER A 1 175 ? 4.032 -2.519 -8.295 1.00 65.88 175 SER A O 1
ATOM 1361 N N . THR A 1 176 ? 5.715 -1.244 -7.536 1.00 69.19 176 THR A N 1
ATOM 1362 C CA . THR A 1 176 ? 6.413 -2.283 -6.790 1.00 69.19 176 THR A CA 1
ATOM 1363 C C . THR A 1 176 ? 5.646 -2.702 -5.552 1.00 69.19 176 THR A C 1
ATOM 1365 O O . THR A 1 176 ? 5.454 -3.891 -5.339 1.00 69.19 176 THR A O 1
ATOM 1368 N N . VAL A 1 177 ? 5.221 -1.741 -4.732 1.00 72.12 177 VAL A N 1
ATOM 1369 C CA . VAL A 1 177 ? 4.528 -2.015 -3.470 1.00 72.12 177 VAL A CA 1
ATOM 1370 C C . VAL A 1 177 ? 3.228 -2.758 -3.745 1.00 72.12 177 VAL A C 1
ATOM 1372 O O . VAL A 1 177 ? 2.994 -3.810 -3.160 1.00 72.12 177 VAL A O 1
ATOM 1375 N N . VAL A 1 178 ? 2.456 -2.270 -4.715 1.00 70.62 178 VAL A N 1
ATOM 1376 C CA . VAL A 1 178 ? 1.197 -2.888 -5.143 1.00 70.62 178 VAL A CA 1
ATOM 1377 C C . VAL A 1 178 ? 1.424 -4.277 -5.751 1.00 70.62 178 VAL A C 1
ATOM 1379 O O . VAL A 1 178 ? 0.609 -5.178 -5.553 1.00 70.62 178 VAL A O 1
ATOM 1382 N N . ALA A 1 179 ? 2.525 -4.482 -6.484 1.00 66.19 179 ALA A N 1
ATOM 1383 C CA . ALA A 1 179 ? 2.845 -5.791 -7.048 1.00 66.19 179 ALA A CA 1
ATOM 1384 C C . ALA A 1 179 ? 3.305 -6.793 -5.983 1.00 66.19 179 ALA A C 1
ATOM 1386 O O . ALA A 1 179 ? 2.924 -7.947 -6.053 1.00 66.19 179 ALA A O 1
ATOM 1387 N N . LEU A 1 180 ? 4.124 -6.379 -5.016 1.00 68.62 180 LEU A N 1
ATOM 1388 C CA . LEU A 1 180 ? 4.840 -7.300 -4.130 1.00 68.62 180 LEU A CA 1
ATOM 1389 C C . LEU A 1 180 ? 4.150 -7.593 -2.808 1.00 68.62 180 LEU A C 1
ATOM 1391 O O . LEU A 1 180 ? 4.351 -8.671 -2.234 1.00 68.62 180 LEU A O 1
ATOM 1395 N N . PHE A 1 181 ? 3.411 -6.621 -2.284 1.00 67.19 181 PHE A N 1
ATOM 1396 C CA . PHE A 1 181 ? 2.928 -6.664 -0.916 1.00 67.19 181 PHE A CA 1
ATOM 1397 C C . PHE A 1 181 ? 1.424 -6.905 -0.903 1.00 67.19 181 PHE A C 1
ATOM 1399 O O . PHE A 1 181 ? 0.623 -5.990 -0.804 1.00 67.19 181 PHE A O 1
ATOM 1406 N N . THR A 1 182 ? 1.064 -8.183 -0.981 1.00 52.16 182 THR A N 1
ATOM 1407 C CA . THR A 1 182 ? -0.256 -8.700 -0.583 1.00 52.16 182 THR A CA 1
ATOM 1408 C C . THR A 1 182 ? -0.270 -9.165 0.878 1.00 52.16 182 THR A C 1
ATOM 1410 O O . THR A 1 182 ? -1.321 -9.440 1.444 1.00 52.16 182 THR A O 1
ATOM 1413 N N . THR A 1 183 ? 0.912 -9.266 1.496 1.00 50.09 183 THR A N 1
ATOM 1414 C CA . THR A 1 183 ? 1.124 -9.663 2.892 1.00 50.09 183 THR A CA 1
ATOM 1415 C C . THR A 1 183 ? 2.293 -8.885 3.487 1.00 50.09 183 THR A C 1
ATOM 1417 O O . THR A 1 183 ? 3.154 -8.428 2.731 1.00 50.09 183 THR A O 1
ATOM 1420 N N . PRO A 1 184 ? 2.391 -8.769 4.821 1.00 51.59 184 PRO A N 1
ATOM 1421 C CA . PRO A 1 184 ? 3.303 -7.815 5.417 1.00 51.59 184 PRO A CA 1
ATOM 1422 C C . PRO A 1 184 ? 4.780 -8.238 5.347 1.00 51.59 184 PRO A C 1
ATOM 1424 O O . PRO A 1 184 ? 5.169 -9.207 6.008 1.00 51.59 184 PRO A O 1
ATOM 1427 N N . PRO A 1 185 ? 5.638 -7.516 4.605 1.00 64.62 185 PRO A N 1
ATOM 1428 C CA . PRO A 1 185 ? 7.063 -7.815 4.548 1.00 64.62 185 PRO A CA 1
ATOM 1429 C C . PRO A 1 185 ? 7.777 -7.359 5.829 1.00 64.62 185 PRO A C 1
ATOM 1431 O O . PRO A 1 185 ? 7.355 -6.424 6.511 1.00 64.62 185 PRO A O 1
ATOM 1434 N N . GLY A 1 186 ? 8.920 -7.970 6.143 1.00 59.66 186 GLY A N 1
ATOM 1435 C CA . GLY A 1 186 ? 9.859 -7.388 7.106 1.00 59.66 186 GLY A CA 1
ATOM 1436 C C . GLY A 1 186 ? 10.516 -6.116 6.551 1.00 59.66 186 GLY A C 1
ATOM 1437 O O . GLY A 1 186 ? 10.682 -5.979 5.338 1.00 59.66 186 GLY A O 1
ATOM 1438 N N . LEU A 1 187 ? 10.958 -5.207 7.432 1.00 66.31 187 LEU A N 1
ATOM 1439 C CA . LEU A 1 187 ? 11.636 -3.954 7.052 1.00 66.31 187 LEU A CA 1
ATOM 1440 C C . LEU A 1 187 ? 12.794 -4.192 6.072 1.00 66.31 187 LEU A C 1
ATOM 1442 O O . LEU A 1 187 ? 12.961 -3.441 5.117 1.00 66.31 187 LEU A O 1
ATOM 1446 N N . SER A 1 188 ? 13.580 -5.250 6.283 1.00 58.19 188 SER A N 1
ATOM 1447 C CA . SER A 1 188 ? 14.705 -5.605 5.414 1.00 58.19 188 SER A CA 1
ATOM 1448 C C . SER A 1 188 ? 14.277 -5.913 3.979 1.00 58.19 188 SER A C 1
ATOM 1450 O O . SER A 1 188 ? 14.959 -5.484 3.053 1.00 58.19 188 SER A O 1
ATOM 1452 N N . VAL A 1 189 ? 13.152 -6.611 3.796 1.00 69.38 189 VAL A N 1
ATOM 1453 C CA . VAL A 1 189 ? 12.593 -6.947 2.478 1.00 69.38 189 VAL A CA 1
ATOM 1454 C C . VAL A 1 189 ? 12.057 -5.693 1.800 1.00 69.38 189 VAL A C 1
ATOM 1456 O O . VAL A 1 189 ? 12.314 -5.475 0.621 1.00 69.38 189 VAL A O 1
ATOM 1459 N N . LEU A 1 190 ? 11.373 -4.818 2.541 1.00 71.38 190 LEU A N 1
ATOM 1460 C CA . LEU A 1 190 ? 10.870 -3.562 1.989 1.00 71.38 190 LEU A CA 1
ATOM 1461 C C . LEU A 1 190 ? 12.029 -2.652 1.552 1.00 71.38 190 LEU A C 1
ATOM 1463 O O . LEU A 1 190 ? 12.045 -2.164 0.424 1.00 71.38 190 LEU A O 1
ATOM 1467 N N . LEU A 1 191 ? 13.044 -2.479 2.404 1.00 67.75 191 LEU A N 1
ATOM 1468 C CA . LEU A 1 191 ? 14.229 -1.681 2.082 1.00 67.75 191 LEU A CA 1
ATOM 1469 C C . LEU A 1 191 ? 15.003 -2.244 0.889 1.00 67.75 191 LEU A C 1
ATOM 1471 O O . LEU A 1 191 ? 15.392 -1.472 0.010 1.00 67.75 191 LEU A O 1
ATOM 1475 N N . SER A 1 192 ? 15.237 -3.560 0.844 1.00 62.28 192 SER A N 1
ATOM 1476 C CA . SER A 1 192 ? 15.967 -4.188 -0.261 1.00 62.28 192 SER A CA 1
ATOM 1477 C C . SER A 1 192 ? 15.206 -4.046 -1.574 1.00 62.28 192 SER A C 1
ATOM 1479 O O . SER A 1 192 ? 15.809 -3.683 -2.576 1.00 62.28 192 SER A O 1
ATOM 1481 N N . THR A 1 193 ? 13.886 -4.226 -1.543 1.00 68.25 193 THR A N 1
ATOM 1482 C CA . THR A 1 193 ? 12.989 -4.054 -2.688 1.00 68.25 193 THR A CA 1
ATOM 1483 C C . THR A 1 193 ? 13.043 -2.634 -3.236 1.00 68.25 193 THR A C 1
ATOM 1485 O O . THR A 1 193 ? 13.321 -2.425 -4.415 1.00 68.25 193 THR A O 1
ATOM 1488 N N . VAL A 1 194 ? 12.811 -1.647 -2.368 1.00 71.62 194 VAL A N 1
ATOM 1489 C CA . VAL A 1 194 ? 12.813 -0.229 -2.743 1.00 71.62 194 VAL A CA 1
ATOM 1490 C C . VAL A 1 194 ? 14.175 0.163 -3.314 1.00 71.62 194 VAL A C 1
ATOM 1492 O O . VAL A 1 194 ? 14.229 0.815 -4.351 1.00 71.62 194 VAL A O 1
ATOM 1495 N N . THR A 1 195 ? 15.268 -0.269 -2.679 1.00 67.81 195 THR A N 1
ATOM 1496 C CA . THR A 1 195 ? 16.634 0.063 -3.114 1.00 67.81 195 THR A CA 1
ATOM 1497 C C . THR A 1 195 ? 17.003 -0.617 -4.434 1.00 67.81 195 THR A C 1
ATOM 1499 O O . THR A 1 195 ? 17.575 0.027 -5.309 1.00 67.81 195 THR A O 1
ATOM 1502 N N . ALA A 1 196 ? 16.664 -1.900 -4.604 1.00 66.56 196 ALA A N 1
ATOM 1503 C CA . ALA A 1 196 ? 16.944 -2.657 -5.827 1.00 66.56 196 ALA A CA 1
ATOM 1504 C C . ALA A 1 196 ? 16.265 -2.036 -7.053 1.00 66.56 196 ALA A C 1
ATOM 1506 O O . ALA A 1 196 ? 16.820 -2.055 -8.145 1.00 66.56 196 ALA A O 1
ATOM 1507 N N . LEU A 1 197 ? 15.097 -1.427 -6.851 1.00 66.50 197 LEU A N 1
ATOM 1508 C CA . LEU A 1 197 ? 14.274 -0.844 -7.906 1.00 66.50 197 LEU A CA 1
ATOM 1509 C C . LEU A 1 197 ? 14.512 0.663 -8.086 1.00 66.50 197 LEU A C 1
ATOM 1511 O O . LEU A 1 197 ? 13.680 1.374 -8.647 1.00 66.50 197 LEU A O 1
ATOM 1515 N N . GLY A 1 198 ? 15.655 1.164 -7.611 1.00 61.50 198 GLY A N 1
ATOM 1516 C CA . GLY A 1 198 ? 16.090 2.549 -7.813 1.00 61.50 198 GLY A CA 1
ATOM 1517 C C . GLY A 1 198 ? 15.408 3.575 -6.904 1.00 61.50 198 GLY A C 1
ATOM 1518 O O . GLY A 1 198 ? 15.588 4.777 -7.095 1.00 61.50 198 GLY A O 1
ATOM 1519 N N . GLY A 1 199 ? 14.638 3.128 -5.911 1.00 66.75 199 GLY A N 1
ATOM 1520 C CA . GLY A 1 199 ? 14.160 3.970 -4.824 1.00 66.75 199 GLY A CA 1
ATOM 1521 C C . GLY A 1 199 ? 15.250 4.265 -3.800 1.00 66.75 199 GLY A C 1
ATOM 1522 O O . GLY A 1 199 ? 16.269 3.583 -3.697 1.00 66.75 199 GLY A O 1
ATOM 1523 N N . THR A 1 200 ? 15.027 5.298 -2.994 1.00 68.94 200 THR A N 1
ATOM 1524 C CA . THR A 1 200 ? 15.950 5.649 -1.913 1.00 68.94 200 THR A CA 1
ATOM 1525 C C . THR A 1 200 ? 15.655 4.833 -0.657 1.00 68.94 200 THR A C 1
ATOM 1527 O O . THR A 1 200 ? 14.498 4.545 -0.346 1.00 68.94 200 THR A O 1
ATOM 1530 N N . VAL A 1 201 ? 16.691 4.543 0.137 1.00 67.12 201 VAL A N 1
ATOM 1531 C CA . VAL A 1 201 ? 16.540 3.959 1.486 1.00 67.12 201 VAL A CA 1
ATOM 1532 C C . VAL A 1 201 ? 15.541 4.769 2.324 1.00 67.12 201 VAL A C 1
ATOM 1534 O O . VAL A 1 201 ? 14.713 4.199 3.028 1.00 67.12 201 VAL A O 1
ATOM 1537 N N . THR A 1 202 ? 15.554 6.099 2.185 1.00 70.50 202 THR A N 1
ATOM 1538 C CA . THR A 1 202 ? 14.591 7.009 2.819 1.00 70.50 202 THR A CA 1
ATOM 1539 C C . THR A 1 202 ? 13.145 6.669 2.466 1.00 70.50 202 THR A C 1
ATOM 1541 O O . THR A 1 202 ? 12.303 6.626 3.357 1.00 70.50 202 THR A O 1
ATOM 1544 N N . THR A 1 203 ? 12.853 6.376 1.197 1.00 74.62 203 THR A N 1
ATOM 1545 C CA . THR A 1 203 ? 11.500 5.994 0.767 1.00 74.62 203 THR A CA 1
ATOM 1546 C C . THR A 1 203 ? 11.054 4.696 1.432 1.00 74.62 203 THR A C 1
ATOM 1548 O O . THR A 1 203 ? 9.925 4.600 1.907 1.00 74.62 203 THR A O 1
ATOM 1551 N N . GLY A 1 204 ? 11.952 3.715 1.534 1.00 71.50 204 GLY A N 1
ATOM 1552 C CA . GLY A 1 204 ? 11.640 2.454 2.198 1.00 71.50 204 GLY A CA 1
ATOM 1553 C C . GLY A 1 204 ? 11.405 2.620 3.704 1.00 71.50 204 GLY A C 1
ATOM 1554 O O . GLY A 1 204 ? 10.489 2.015 4.248 1.00 71.50 204 GLY A O 1
ATOM 1555 N N . ILE A 1 205 ? 12.144 3.507 4.380 1.00 74.06 205 ILE A N 1
ATOM 1556 C CA . ILE A 1 205 ? 11.876 3.849 5.789 1.00 74.06 205 ILE A CA 1
ATOM 1557 C C . ILE A 1 205 ? 10.495 4.505 5.942 1.00 74.06 205 ILE A C 1
ATOM 1559 O O . ILE A 1 205 ? 9.752 4.170 6.860 1.00 74.06 205 ILE A O 1
ATOM 1563 N N . ILE A 1 206 ? 10.129 5.426 5.045 1.00 83.19 206 ILE A N 1
ATOM 1564 C CA . ILE A 1 206 ? 8.820 6.092 5.085 1.00 83.19 206 ILE A CA 1
ATOM 1565 C C . ILE A 1 206 ? 7.684 5.071 4.909 1.00 83.19 206 ILE A C 1
ATOM 1567 O O . ILE A 1 206 ? 6.728 5.098 5.681 1.00 83.19 206 ILE A O 1
ATOM 1571 N N . LEU A 1 207 ? 7.806 4.150 3.949 1.00 83.44 207 LEU A N 1
ATOM 1572 C CA . LEU A 1 207 ? 6.835 3.070 3.743 1.00 83.44 207 LEU A CA 1
ATOM 1573 C C . LEU A 1 207 ? 6.745 2.118 4.933 1.00 83.44 207 LEU A C 1
ATOM 1575 O O . LEU A 1 207 ? 5.654 1.694 5.299 1.00 83.44 207 LEU A O 1
ATOM 1579 N N . TRP A 1 208 ? 7.872 1.796 5.563 1.00 84.81 208 TRP A N 1
ATOM 1580 C CA . TRP A 1 208 ? 7.854 0.995 6.781 1.00 84.81 208 TRP A CA 1
ATOM 1581 C C . TRP A 1 208 ? 7.083 1.680 7.908 1.00 84.81 208 TRP A C 1
ATOM 1583 O O . TRP A 1 208 ? 6.302 1.032 8.595 1.00 84.81 208 TRP A O 1
ATOM 1593 N N . ASN A 1 209 ? 7.257 2.992 8.075 1.00 88.69 209 ASN A N 1
ATOM 1594 C CA . ASN A 1 209 ? 6.493 3.740 9.069 1.00 88.69 209 ASN A CA 1
ATOM 1595 C C . ASN A 1 209 ? 4.990 3.719 8.754 1.00 88.69 209 ASN A C 1
ATOM 1597 O O . ASN A 1 209 ? 4.191 3.604 9.676 1.00 88.69 209 ASN A O 1
ATOM 1601 N N . ALA A 1 210 ? 4.596 3.795 7.475 1.00 89.06 210 ALA A N 1
ATOM 1602 C CA . ALA A 1 210 ? 3.196 3.616 7.079 1.00 89.06 210 ALA A CA 1
ATOM 1603 C C . ALA A 1 210 ? 2.666 2.244 7.524 1.00 89.06 210 ALA A C 1
ATOM 1605 O O . ALA A 1 210 ? 1.621 2.155 8.163 1.00 89.06 210 ALA A O 1
ATOM 1606 N N . TYR A 1 211 ? 3.431 1.186 7.263 1.00 87.75 211 TYR A N 1
ATOM 1607 C CA . TYR A 1 211 ? 3.078 -0.166 7.681 1.00 87.75 211 TYR A CA 1
ATOM 1608 C C . TYR A 1 211 ? 2.982 -0.324 9.210 1.00 87.75 211 TYR A C 1
ATOM 1610 O O . TYR A 1 211 ? 2.096 -1.013 9.714 1.00 87.75 211 TYR A O 1
ATOM 1618 N N . ASP A 1 212 ? 3.860 0.323 9.975 1.00 90.44 212 ASP A N 1
ATOM 1619 C CA . ASP A 1 212 ? 3.783 0.291 11.439 1.00 90.44 212 ASP A CA 1
ATOM 1620 C C . ASP A 1 212 ? 2.497 0.968 11.946 1.00 90.44 212 ASP A C 1
ATOM 1622 O O . ASP A 1 212 ? 1.801 0.419 12.800 1.00 90.44 212 ASP A O 1
ATOM 1626 N N . TYR A 1 213 ? 2.089 2.082 11.326 1.00 94.31 213 TYR A N 1
ATOM 1627 C CA . TYR A 1 213 ? 0.793 2.705 11.604 1.00 94.31 213 TYR A CA 1
ATOM 1628 C C . TYR A 1 213 ? -0.403 1.824 11.213 1.00 94.31 213 TYR A C 1
ATOM 1630 O O . TYR A 1 213 ? -1.407 1.841 11.923 1.00 94.31 213 TYR A O 1
ATOM 1638 N N . GLN A 1 214 ? -0.311 1.001 10.160 1.00 91.44 214 GLN A N 1
ATOM 1639 C CA . GLN A 1 214 ? -1.344 -0.006 9.869 1.00 91.44 214 GLN A CA 1
ATOM 1640 C C . GLN A 1 214 ? -1.494 -1.000 11.030 1.00 91.44 214 GLN A C 1
ATOM 1642 O O . GLN A 1 214 ? -2.613 -1.326 11.422 1.00 91.44 214 GLN A O 1
ATOM 1647 N N . LYS A 1 215 ? -0.389 -1.460 11.633 1.00 92.19 215 LYS A N 1
ATOM 1648 C CA . LYS A 1 215 ? -0.460 -2.353 12.803 1.00 92.19 215 LYS A CA 1
ATOM 1649 C C . LYS A 1 215 ? -1.077 -1.672 14.012 1.00 92.19 215 LYS A C 1
ATOM 1651 O O . LYS A 1 215 ? -1.843 -2.299 14.742 1.00 92.19 215 LYS A O 1
ATOM 1656 N N . GLU A 1 216 ? -0.733 -0.408 14.248 1.00 94.69 216 GLU A N 1
ATOM 1657 C CA . GLU A 1 216 ? -1.370 0.380 15.302 1.00 94.69 216 GLU A CA 1
ATOM 1658 C C . GLU A 1 216 ? -2.878 0.497 15.052 1.00 94.69 216 GLU A C 1
ATOM 1660 O O . GLU A 1 216 ? -3.671 0.289 15.974 1.00 94.69 216 GLU A O 1
ATOM 1665 N N . ALA A 1 217 ? -3.290 0.752 13.806 1.00 95.62 217 ALA A N 1
ATOM 1666 C CA . ALA A 1 217 ? -4.694 0.761 13.419 1.00 95.62 217 ALA A CA 1
ATOM 1667 C C . ALA A 1 217 ? -5.354 -0.602 13.694 1.00 95.62 217 ALA A C 1
ATOM 1669 O O . ALA A 1 217 ? -6.379 -0.653 14.368 1.00 95.62 217 ALA A O 1
ATOM 1670 N N . ASP A 1 218 ? -4.750 -1.721 13.297 1.00 94.56 218 ASP A N 1
ATOM 1671 C CA . ASP A 1 218 ? -5.290 -3.060 13.573 1.00 94.56 218 ASP A CA 1
ATOM 1672 C C . ASP A 1 218 ? -5.422 -3.344 15.078 1.00 94.56 218 ASP A C 1
ATOM 1674 O O . ASP A 1 218 ? -6.420 -3.916 15.534 1.00 94.56 218 ASP A O 1
ATOM 1678 N N . TYR A 1 219 ? -4.445 -2.899 15.872 1.00 95.94 219 TYR A N 1
ATOM 1679 C CA . TYR A 1 219 ? -4.489 -2.996 17.326 1.00 95.94 219 TYR A CA 1
ATOM 1680 C C . TYR A 1 219 ? -5.686 -2.225 17.898 1.00 95.94 219 TYR A C 1
ATOM 1682 O O . TYR A 1 219 ? -6.501 -2.803 18.626 1.00 95.94 219 TYR A O 1
ATOM 1690 N N . TYR A 1 220 ? -5.846 -0.945 17.547 1.00 96.62 220 TYR A N 1
ATOM 1691 C CA . TYR A 1 220 ? -6.963 -0.131 18.035 1.00 96.62 220 TYR A CA 1
ATOM 1692 C C . TYR A 1 220 ? -8.312 -0.608 17.499 1.00 96.62 220 TYR A C 1
ATOM 1694 O O . TYR A 1 220 ? -9.301 -0.578 18.234 1.00 96.62 220 TYR A O 1
ATOM 1702 N N . TRP A 1 221 ? -8.354 -1.137 16.275 1.00 96.31 221 TRP A N 1
ATOM 1703 C CA . TRP A 1 221 ? -9.531 -1.801 15.727 1.00 96.31 221 TRP A CA 1
ATOM 1704 C C . TRP A 1 221 ? -9.946 -2.976 16.611 1.00 96.31 221 TRP A C 1
ATOM 1706 O O . TRP A 1 221 ? -11.123 -3.100 16.949 1.00 96.31 221 TRP A O 1
ATOM 1716 N N . GLY A 1 222 ? -9.002 -3.809 17.061 1.00 94.75 222 GLY A N 1
ATOM 1717 C CA . GLY A 1 222 ? -9.266 -4.933 17.966 1.00 94.75 222 GLY A CA 1
ATOM 1718 C C . GLY A 1 222 ? -9.859 -4.508 19.315 1.00 94.75 222 GLY A C 1
ATOM 1719 O O . GLY A 1 222 ? -10.746 -5.188 19.844 1.00 94.75 222 GLY A O 1
ATOM 1720 N N . GLN A 1 223 ? -9.421 -3.357 19.833 1.00 93.44 223 GLN A N 1
ATOM 1721 C CA . GLN A 1 223 ? -9.863 -2.787 21.112 1.00 93.44 223 GLN A CA 1
ATOM 1722 C C . GLN A 1 223 ? -11.147 -1.949 21.012 1.00 93.44 223 GLN A C 1
ATOM 1724 O O . GLN A 1 223 ? -11.797 -1.698 22.028 1.00 93.44 223 GLN A O 1
ATOM 1729 N N . ALA A 1 224 ? -11.533 -1.507 19.816 1.00 89.56 224 ALA A N 1
ATOM 1730 C CA . ALA A 1 224 ? -12.768 -0.765 19.603 1.00 89.56 224 ALA A CA 1
ATOM 1731 C C . ALA A 1 224 ? -13.983 -1.695 19.798 1.00 89.56 224 ALA A C 1
ATOM 1733 O O . ALA A 1 224 ? -14.170 -2.668 19.048 1.00 89.56 224 ALA A O 1
ATOM 1734 N N . ARG A 1 225 ? -14.768 -1.414 20.845 1.00 81.50 225 ARG A N 1
ATOM 1735 C CA . ARG A 1 225 ? -15.981 -2.131 21.261 1.00 81.50 225 ARG A CA 1
ATOM 1736 C C . ARG A 1 225 ? -17.037 -1.156 21.763 1.00 81.50 225 ARG A C 1
ATOM 1738 O O . ARG A 1 225 ? -16.650 -0.075 22.261 1.00 81.50 225 ARG A O 1
#

Organism: NCBI:txid356322

Secondary structure (DSSP, 8-state):
-HHHHHHHHHHHHHHHTTS---------EEEEEETTEEEEEEEEEESSSEEEEEEEETTTEEEEEEEETTT-EEEEEEEETTT--EEEEEEESS-S------SS--EEEEE-SSS--EEEEETTEEEEE-TT--EEEEE--TTTHHHHHHHHHHHHHHHHHHHHHHHHHHHHHHHHHHHH-SS---HHHHHHHHHHTT--HHHHHHHHHHHHHHHHHHHHHHH--

InterPro domains:
  IPR060959 Geobacillin-26-like [NF035925] (39-223)

pLDDT: mean 74.87, std 17.49, range [28.97, 97.06]

Foldseek 3Di:
DVVVVVVVVVVVVVVVVVVDDDDPPDFDWDWDQFPNKIKIKTFPDDDPFKTWIWIAINVQKIWIWIAGPVQQKIWIWIAGNVVRDIDIDIDRLPDDDPPPPDDDAPWDWAAALLAGWIWIDHPQWIWTAAS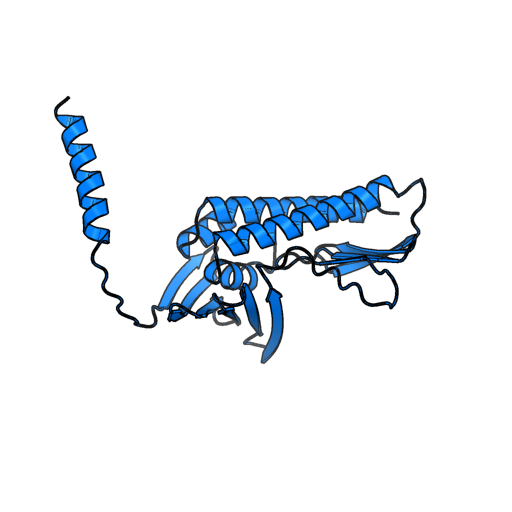VRDIDIDGDDPVLVVLVVQLVVLRVLLRVLNSVLCVQQPPQLSRQSNNPPPDDDDLVSLQCSCVVSPGDSVSSVSNVSSVVSSVSNNVSVVVRD

Radius of gyration: 20.94 Å; chains: 1; bounding box: 73×38×51 Å